Protein 8GAL (pdb70)

Organism: Escherichia coli (strain K12) (NCBI:txid83333)

Foldseek 3Di:
DPCQLVFDKDKDADDKDQDPVRFKIKGAHQIWIGGPQKIKTARMWIWGDPPVDPLQIKIKGAHVKIKIWGADPVGKIKIKIARMWICGSNDDDIDHDHPIDMDTHDDDDDDPDDDDDPDDDDDDDDDD/DDDWDKDADPVPRDIDTD/DPCQLVFDKDKDAPDWDADPVRQKIKGAHFIWIGRPQKIKTARMWIWGDVPVDPLQIKIKGAHVWIKIWGADPVGKIKIKIARMWICGSNDDDIDHDHPIDMDIHDDDDDDPDDDDDPDDDPDDDDDD/DDDWDKDADPVPRDIDTD

InterPro domains:
  IPR005653 Organic solvent tolerance-like, N-terminal [PF03968] (37-149)
  IPR014340 Lipopolysaccharide export system protein LptA [MF_01914] (7-167)
  IPR014340 Lipopolysaccharide export system protein LptA [TIGR03002] (28-166)
  IPR052037 Lipopolysaccharide export system LptA [PTHR36504] (6-182)

Secondary structure (DSSP, 8-state):
-TTGGGS-EEEEESEEEE-TTSSEEEEEEEEEEEETTEEEEEEEEEEE-GGG-TT--EEEEEEEEEEEEEE-TTS-EEEEEEEEEEEETTSSEEEEEEEEEEEEEEEEEEEEEEEEESSPPPP-----/----EEEEETTT--EEE-/-TTGGGSPEEEEESEEEE-SSSSEEEEEEEEEEEETTEEEEEEEEEEE-GGG-TT--EEEEEEEEEEEEEE-TTS-EEEEEEEEEEEETTSSEEEEEEEEEEEEEEEEEEEEEEEEE----S------/-PPPEEEEETTT--EEE-

Sequence (292 aa):
VTGDTDQPIHIESDQQSLDMQGNVVTFTGNVIVTQGTIKINADKVVVTRPGGEQGKEVIDGYGKPATFYQMQDNGKPVEGHASQMHYELAKDFFVVVLTGNNAYLQQVDSNIKGDKITYLVKEQKMQAFSDKPVPIIACNRKTGKCRRIVTGDTDQPIHIESDQQQSLDMQGNVVTFTGNVIVTQGTIKINADKVVVTRPGGEQGKEVIDGYGKPATFYQMQDNGKPVEGHASQMHYELAKKDFVVVLTGNAYLQQVDSNIKGDKITYLVKEQKMQAFSDKPVPIIACNRKTGKCRRI

B-factor: mean 39.18, std 11.81, range [20.35, 98.55]

Structure (mmCIF, N/CA/C/O backbone):
data_8GAL
#
_entry.id   8GAL
#
_cell.length_a   45.600
_cell.length_b   62.470
_cell.length_c   147.120
_cell.angle_alpha   90.000
_cell.angle_beta   90.000
_cell.angle_gamma   90.000
#
_symmetry.space_group_name_H-M   'P 21 21 21'
#
loop_
_entity.id
_entity.type
_entity.pdbx_description
1 polymer 'Lipopolysaccharide export system protein LptA'
2 polymer Thanatin
3 water water
#
loop_
_atom_site.group_PDB
_atom_site.id
_atom_site.type_symbol
_atom_site.label_atom_id
_atom_site.label_alt_id
_atom_site.label_comp_id
_atom_site.label_asym_id
_atom_site.label_entity_id
_atom_site.label_seq_id
_atom_site.pdbx_PDB_ins_code
_atom_site.Cartn_x
_atom_site.Cartn_y
_atom_site.Cartn_z
_atom_site.occupancy
_atom_site.B_iso_or_equiv
_atom_site.auth_seq_id
_atom_site.auth_comp_id
_atom_site.auth_asym_id
_atom_site.auth_atom_id
_atom_site.pdbx_PDB_model_num
ATOM 1 N N . VAL A 1 1 ? 5.71473 6.69601 2.94312 1.000 26.79750 28 VAL A N 1
ATOM 2 C CA . VAL A 1 1 ? 6.18951 7.04900 1.59725 1.000 29.35201 28 VAL A CA 1
ATOM 3 C C . VAL A 1 1 ? 7.13101 5.93140 1.17055 1.000 27.42819 28 VAL A C 1
ATOM 4 O O . VAL A 1 1 ? 7.70836 5.20692 2.02679 1.000 33.00836 28 VAL A O 1
ATOM 8 N N . THR A 1 2 ? 7.31910 5.79353 -0.14366 1.000 29.03456 29 THR A N 1
ATOM 9 C CA . THR A 1 2 ? 8.32182 4.87320 -0.64892 1.000 25.75954 29 THR A CA 1
ATOM 10 C C . THR A 1 2 ? 9.67419 5.10728 0.01803 1.000 30.80333 29 THR A C 1
ATOM 11 O O . THR A 1 2 ? 10.15345 6.24252 0.11805 1.000 29.19217 29 THR A O 1
ATOM 15 N N . GLY A 1 3 ? 10.28277 4.01505 0.48314 1.000 31.17881 30 GLY A N 1
ATOM 16 C CA . GLY A 1 3 ? 11.55120 4.03864 1.15474 1.000 27.51237 30 GLY A CA 1
ATOM 17 C C . GLY A 1 3 ? 11.45293 4.05534 2.67208 1.000 28.67532 30 GLY A C 1
ATOM 18 O O . GLY A 1 3 ? 12.46860 3.84023 3.33562 1.000 30.54108 30 GLY A O 1
ATOM 19 N N . ASP A 1 4 ? 10.25651 4.27227 3.24146 1.000 25.68400 31 ASP A N 1
ATOM 20 C CA . ASP A 1 4 ? 10.18726 4.33073 4.71959 1.000 24.34704 31 ASP A CA 1
ATOM 21 C C . ASP A 1 4 ? 10.73262 3.06124 5.35810 1.000 30.58762 31 ASP A C 1
ATOM 22 O O . ASP A 1 4 ? 11.41579 3.13309 6.39498 1.000 31.80115 31 ASP A O 1
ATOM 27 N N . THR A 1 5 ? 10.44635 1.88051 4.76839 1.000 28.39276 32 THR A N 1
ATOM 28 C CA . THR A 1 5 ? 10.79663 0.63347 5.44536 1.000 29.92230 32 THR A CA 1
ATOM 29 C C . THR A 1 5 ? 12.24290 0.24765 5.19770 1.000 35.05687 32 THR A C 1
ATOM 30 O O . THR A 1 5 ? 12.69047 -0.78911 5.69912 1.000 36.47474 32 THR A O 1
ATOM 34 N N . ASP A 1 6 ? 12.98709 1.08192 4.47456 1.000 31.22401 33 ASP A N 1
ATOM 35 C CA . ASP A 1 6 ? 14.41797 0.93884 4.35834 1.000 31.04961 33 ASP A CA 1
ATOM 36 C C . ASP A 1 6 ? 15.16707 1.78303 5.38978 1.000 30.17472 33 ASP A C 1
ATOM 37 O O . ASP A 1 6 ? 16.39692 1.76450 5.40851 1.000 33.66538 33 ASP A O 1
ATOM 42 N N . GLN A 1 7 ? 14.47021 2.52088 6.24411 1.000 28.78102 34 GLN A N 1
ATOM 43 C CA . GLN A 1 7 ? 15.11890 3.50026 7.11740 1.000 27.69168 34 GLN A CA 1
ATOM 44 C C . GLN A 1 7 ? 15.39353 2.90574 8.50128 1.000 26.27776 34 GLN A C 1
ATOM 45 O O . GLN A 1 7 ? 14.68179 2.02143 8.92530 1.000 29.35781 34 GLN A O 1
ATOM 51 N N . PRO A 1 8 ? 16.39652 3.41410 9.19301 1.000 30.20912 35 PRO A N 1
ATOM 52 C CA . PRO A 1 8 ? 16.60642 3.01297 10.60112 1.000 31.75777 35 PRO A CA 1
ATOM 53 C C . PRO A 1 8 ? 15.37328 3.30498 11.45057 1.000 27.49153 35 PRO A C 1
ATOM 54 O O . PRO A 1 8 ? 14.58947 4.21763 11.17201 1.000 31.62314 35 PRO A O 1
ATOM 58 N N . ILE A 1 9 ? 15.20007 2.52303 12.51721 1.000 31.51331 36 ILE A N 1
ATOM 59 C CA . ILE A 1 9 ? 14.07957 2.67097 13.41989 1.000 27.71166 36 ILE A CA 1
ATOM 60 C C . ILE A 1 9 ? 14.64133 3.25731 14.70003 1.000 30.31621 36 ILE A C 1
ATOM 61 O O . ILE A 1 9 ? 15.61248 2.71524 15.22883 1.000 30.54143 36 ILE A O 1
ATOM 66 N N . HIS A 1 10 ? 14.07776 4.37600 15.14466 1.000 27.77077 37 HIS A N 1
ATOM 67 C CA . HIS A 1 10 ? 14.53539 5.06605 16.36336 1.000 27.74362 37 HIS A CA 1
ATOM 68 C C . HIS A 1 10 ? 13.42385 4.93608 17.39598 1.000 26.04467 37 HIS A C 1
ATOM 69 O O . HIS A 1 10 ? 12.25561 5.16258 17.07217 1.000 25.83982 37 HIS A O 1
ATOM 76 N N . ILE A 1 11 ? 13.75413 4.52944 18.63803 1.000 25.98547 38 ILE A N 1
ATOM 77 C CA . ILE A 1 11 ? 12.74885 4.28139 19.65505 1.000 21.30986 38 ILE A CA 1
ATOM 78 C C . ILE A 1 11 ? 13.23019 5.03940 20.88722 1.000 24.43913 38 ILE A C 1
ATOM 79 O O . ILE A 1 11 ? 14.31500 4.73577 21.39487 1.000 29.00624 38 ILE A O 1
ATOM 84 N N . GLU A 1 12 ? 12.47415 6.05728 21.30471 1.000 25.63476 39 GLU A N 1
ATOM 85 C CA . GLU A 1 12 ? 12.80667 6.87737 22.50271 1.000 25.66562 39 GLU A CA 1
ATOM 86 C C . GLU A 1 12 ? 11.76481 6.66357 23.58835 1.000 26.43897 39 GLU A C 1
ATOM 87 O O . GLU A 1 12 ? 10.56995 6.61899 23.30413 1.000 24.65975 39 GLU A O 1
ATOM 93 N N . SER A 1 13 ? 12.18957 6.62782 24.87285 1.000 25.37602 40 SER A N 1
ATOM 94 C CA . SER A 1 13 ? 11.22451 6.35502 25.93379 1.000 24.98627 40 SER A CA 1
ATOM 95 C C . SER A 1 13 ? 11.82718 6.88116 27.21183 1.000 25.92743 40 SER A C 1
ATOM 96 O O . SER A 1 13 ? 13.00944 7.20604 27.26147 1.000 24.36935 40 SER A O 1
ATOM 99 N N . ASP A 1 14 ? 10.99115 6.93354 28.25043 1.000 26.37679 41 ASP A N 1
ATOM 100 C CA . ASP A 1 14 ? 11.47341 7.36799 29.54969 1.000 26.69978 41 ASP A CA 1
ATOM 101 C C . ASP A 1 14 ? 12.31402 6.29830 30.26512 1.000 27.28787 41 ASP A C 1
ATOM 102 O O . ASP A 1 14 ? 13.24707 6.64368 31.01077 1.000 35.30183 41 ASP A O 1
ATOM 107 N N . GLN A 1 15 ? 11.93048 5.02391 30.15145 1.000 29.98885 42 GLN A N 1
ATOM 108 C CA . GLN A 1 15 ? 12.63347 3.90114 30.77083 1.000 29.75177 42 GLN A CA 1
ATOM 109 C C . GLN A 1 15 ? 12.83910 2.78708 29.75544 1.000 28.66855 42 GLN A C 1
ATOM 110 O O . GLN A 1 15 ? 12.01306 2.58554 28.84746 1.000 26.93890 42 GLN A O 1
ATOM 116 N N . GLN A 1 16 ? 13.94568 2.05661 29.90882 1.000 26.77859 43 GLN A N 1
ATOM 117 C CA . GLN A 1 16 ? 14.26805 0.93151 29.01385 1.000 24.52543 43 GLN A CA 1
ATOM 118 C C . GLN A 1 16 ? 14.75131 -0.23368 29.84851 1.000 29.77560 43 GLN A C 1
ATOM 119 O O . GLN A 1 16 ? 15.46224 -0.03669 30.85096 1.000 29.22167 43 GLN A O 1
ATOM 125 N N . SER A 1 17 ? 14.34841 -1.43054 29.43941 1.000 25.40769 44 SER A N 1
ATOM 126 C CA . SER A 1 17 ? 14.67268 -2.68985 30.11151 1.000 28.72005 44 SER A CA 1
ATOM 127 C C . SER A 1 17 ? 15.19301 -3.68905 29.08083 1.000 33.00642 44 SER A C 1
ATOM 128 O O . SER A 1 17 ? 14.42781 -4.14604 28.21816 1.000 31.10353 44 SER A O 1
ATOM 131 N N . LEU A 1 18 ? 16.48407 -3.99927 29.15019 1.000 25.88330 45 LEU A N 1
ATOM 132 C CA . LEU A 1 18 ? 17.14428 -4.86567 28.15715 1.000 29.86261 45 LEU A CA 1
ATOM 133 C C . LEU A 1 18 ? 17.34431 -6.25588 28.75598 1.000 32.31935 45 LEU A C 1
ATOM 134 O O . LEU A 1 18 ? 18.20678 -6.44353 29.61294 1.000 30.82509 45 LEU A O 1
ATOM 139 N N . ASP A 1 19 ? 16.59601 -7.23946 28.26959 1.000 30.90819 46 ASP A N 1
ATOM 140 C CA . ASP A 1 19 ? 16.71577 -8.57130 28.84975 1.000 34.20136 46 ASP A CA 1
ATOM 141 C C . ASP A 1 19 ? 18.09779 -9.18142 28.63708 1.000 42.35053 46 ASP A C 1
ATOM 142 O O . ASP A 1 19 ? 18.68303 -9.08561 27.56297 1.000 44.74423 46 ASP A O 1
ATOM 147 N N . MET A 1 20 ? 18.60452 -9.84192 29.68097 1.000 38.67919 47 MET A N 1
ATOM 148 C CA . MET A 1 20 ? 19.95662 -10.40103 29.68737 1.000 41.37347 47 MET A CA 1
ATOM 149 C C . MET A 1 20 ? 20.18778 -11.42466 28.57608 1.000 52.33266 47 MET A C 1
ATOM 150 O O . MET A 1 20 ? 21.34392 -11.73503 28.27582 1.000 51.67213 47 MET A O 1
ATOM 152 N N . GLN A 1 21 ? 19.12811 -11.96378 27.96430 1.000 52.40166 48 GLN A N 1
ATOM 153 C CA . GLN A 1 21 ? 19.32853 -12.93205 26.89669 1.000 53.52008 48 GLN A CA 1
ATOM 154 C C . GLN A 1 21 ? 19.51576 -12.24171 25.55371 1.000 56.93233 48 GLN A C 1
ATOM 155 O O . GLN A 1 21 ? 19.88464 -12.89743 24.57305 1.000 59.69981 48 GLN A O 1
ATOM 161 N N . GLY A 1 22 ? 19.30660 -10.93531 25.50498 1.000 54.61236 49 GLY A N 1
ATOM 162 C CA . GLY A 1 22 ? 19.70107 -10.13237 24.37791 1.000 56.92785 49 GLY A CA 1
ATOM 163 C C . GLY A 1 22 ? 18.72012 -10.08408 23.23559 1.000 58.63527 49 GLY A C 1
ATOM 164 O O . GLY A 1 22 ? 19.00529 -9.39542 22.24633 1.000 55.19362 49 GLY A O 1
ATOM 165 N N . ASN A 1 23 ? 17.56145 -10.75067 23.34975 1.000 53.85073 50 ASN A N 1
ATOM 166 C CA . ASN A 1 23 ? 16.56966 -10.76053 22.27788 1.000 47.89013 50 ASN A CA 1
ATOM 167 C C . ASN A 1 23 ? 15.28681 -10.00998 22.57434 1.000 54.37287 50 ASN A C 1
ATOM 168 O O . ASN A 1 23 ? 14.42604 -9.94793 21.69033 1.000 42.76446 50 ASN A O 1
ATOM 173 N N . VAL A 1 24 ? 15.12314 -9.40531 23.75653 1.000 35.05408 51 VAL A N 1
ATOM 174 C CA . VAL A 1 24 ? 13.91714 -8.64109 24.03050 1.000 33.13890 51 VAL A CA 1
ATOM 175 C C . VAL A 1 24 ? 14.29835 -7.33488 24.72020 1.000 35.01014 51 VAL A C 1
ATOM 176 O O . VAL A 1 24 ? 15.09741 -7.33328 25.67440 1.000 32.02100 51 VAL A O 1
ATOM 180 N N . VAL A 1 25 ? 13.75533 -6.22201 24.22352 1.000 32.52946 52 VAL A N 1
ATOM 181 C CA . VAL A 1 25 ? 13.92384 -4.92488 24.88689 1.000 35.36341 52 VAL A CA 1
ATOM 182 C C . VAL A 1 25 ? 12.55495 -4.29957 25.10581 1.000 35.96458 52 VAL A C 1
ATOM 183 O O . VAL A 1 25 ? 11.70628 -4.29756 24.20453 1.000 31.57677 52 VAL A O 1
ATOM 187 N N . THR A 1 26 ? 12.31821 -3.80021 26.32139 1.000 26.04324 53 THR A N 1
ATOM 188 C CA . THR A 1 26 ? 11.04034 -3.20615 26.66151 1.000 29.29357 53 THR A CA 1
ATOM 189 C C . THR A 1 26 ? 11.22197 -1.71883 26.95958 1.000 31.39250 53 THR A C 1
ATOM 190 O O . THR A 1 26 ? 12.03536 -1.33429 27.81066 1.000 32.75404 53 THR A O 1
ATOM 194 N N . PHE A 1 27 ? 10.44434 -0.88401 26.28639 1.000 24.99633 54 PHE A N 1
ATOM 195 C CA . PHE A 1 27 ? 10.46310 0.56782 26.44648 1.000 24.25706 54 PHE A CA 1
ATOM 196 C C . PHE A 1 27 ? 9.20117 0.98893 27.16586 1.000 27.43971 54 PHE A C 1
ATOM 197 O O . PHE A 1 27 ? 8.11446 0.50634 26.82640 1.000 28.82689 54 PHE A O 1
ATOM 205 N N . THR A 1 28 ? 9.31726 1.84624 28.19540 1.000 27.84827 55 THR A N 1
ATOM 206 C CA . THR A 1 28 ? 8.09379 2.35885 28.80432 1.000 24.82893 55 THR A CA 1
ATOM 207 C C . THR A 1 28 ? 8.18564 3.86695 29.01441 1.000 25.40651 55 THR A C 1
ATOM 208 O O . THR A 1 28 ? 9.27281 4.42992 29.17804 1.000 25.82457 55 THR A O 1
ATOM 212 N N . GLY A 1 29 ? 7.02252 4.51553 29.02554 1.000 27.30467 56 GLY A N 1
ATOM 213 C CA . GLY A 1 29 ? 6.94647 5.93587 29.37787 1.000 30.85264 56 GLY A CA 1
ATOM 214 C C . GLY A 1 29 ? 7.08251 6.80100 28.11238 1.000 32.74320 56 GLY A C 1
ATOM 215 O O . GLY A 1 29 ? 8.19630 7.13226 27.68923 1.000 27.11928 56 GLY A O 1
ATOM 216 N N . ASN A 1 30 ? 5.95220 7.20645 27.52985 1.000 29.76870 57 ASN A N 1
ATOM 217 C CA . ASN A 1 30 ? 5.93833 8.12127 26.39596 1.000 27.58449 57 ASN A CA 1
ATOM 218 C C . ASN A 1 30 ? 6.85996 7.59351 25.29882 1.000 25.53170 57 ASN A C 1
ATOM 219 O O . ASN A 1 30 ? 7.79660 8.27965 24.87717 1.000 25.47162 57 ASN A O 1
ATOM 224 N N . VAL A 1 31 ? 6.57606 6.38205 24.81902 1.000 26.43181 58 VAL A N 1
ATOM 225 C CA . VAL A 1 31 ? 7.51855 5.77785 23.86376 1.000 23.28062 58 VAL A CA 1
ATOM 226 C C . VAL A 1 31 ? 7.18167 6.34009 22.48685 1.000 23.48580 58 VAL A C 1
ATOM 227 O O . VAL A 1 31 ? 6.00188 6.4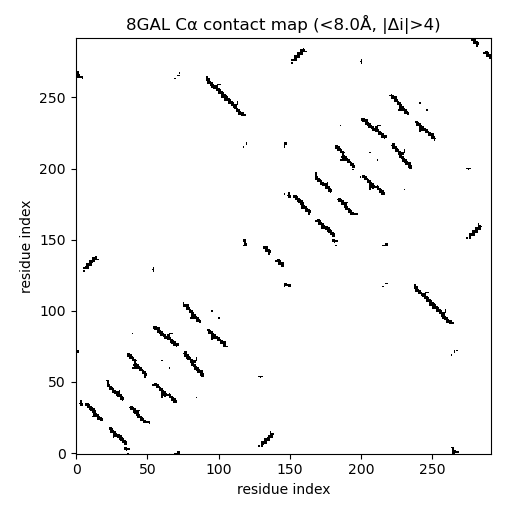4506 22.12642 1.000 26.14314 58 VAL A O 1
ATOM 231 N N . ILE A 1 32 ? 8.19815 6.70690 21.71252 1.000 23.80007 59 ILE A N 1
ATOM 232 C CA . ILE A 1 32 ? 7.96250 7.15150 20.32668 1.000 23.21048 59 ILE A CA 1
ATOM 233 C C . ILE A 1 32 ? 8.87745 6.32043 19.42906 1.000 26.71888 59 ILE A C 1
ATOM 234 O O . ILE A 1 32 ? 10.10298 6.32961 19.60221 1.000 25.30154 59 ILE A O 1
ATOM 239 N N . VAL A 1 33 ? 8.29172 5.64878 18.43652 1.000 26.15194 60 VAL A N 1
ATOM 240 C CA . VAL A 1 33 ? 9.00130 4.81638 17.47512 1.000 25.66796 60 VAL A CA 1
ATOM 241 C C . VAL A 1 33 ? 8.92048 5.54378 16.13418 1.000 24.84224 60 VAL A C 1
ATOM 242 O O . VAL A 1 33 ? 7.81793 5.89838 15.70528 1.000 27.92103 60 VAL A O 1
ATOM 246 N N . THR A 1 34 ? 10.05514 5.83679 15.50434 1.000 22.45837 61 THR A N 1
ATOM 247 C CA . THR A 1 34 ? 9.97304 6.48175 14.19139 1.000 27.17443 61 THR A CA 1
ATOM 248 C C . THR A 1 34 ? 10.77074 5.70316 13.15537 1.000 28.03028 61 THR A C 1
ATOM 249 O O . THR A 1 34 ? 11.82520 5.12129 13.44631 1.000 29.83948 61 THR A O 1
ATOM 253 N N . GLN A 1 35 ? 10.24690 5.67494 11.93312 1.000 25.96302 62 GLN A N 1
ATOM 254 C CA . GLN A 1 35 ? 10.98209 5.03334 10.86667 1.000 24.49101 62 GLN A CA 1
ATOM 255 C C . GLN A 1 35 ? 10.64030 5.79415 9.58627 1.000 27.67020 62 GLN A C 1
ATOM 256 O O . GLN A 1 35 ? 9.52986 5.64483 9.09834 1.000 30.27583 62 GLN A O 1
ATOM 262 N N . GLY A 1 36 ? 11.54973 6.63338 9.10182 1.000 25.70249 63 GLY A N 1
ATOM 263 C CA . GLY A 1 36 ? 11.12326 7.55360 8.03934 1.000 30.80226 63 GLY A CA 1
ATOM 264 C C . GLY A 1 36 ? 9.93773 8.37834 8.53643 1.000 29.54347 63 GLY A C 1
ATOM 265 O O . GLY A 1 36 ? 9.99250 8.98152 9.63075 1.000 31.06384 63 GLY A O 1
ATOM 266 N N . THR A 1 37 ? 8.82319 8.37084 7.77980 1.000 28.10156 64 THR A N 1
ATOM 267 C CA . THR A 1 37 ? 7.65080 9.14302 8.19874 1.000 27.51699 64 THR A CA 1
ATOM 268 C C . THR A 1 37 ? 6.70826 8.35748 9.09993 1.000 29.44698 64 THR A C 1
ATOM 269 O O . THR A 1 37 ? 5.75452 8.95186 9.60356 1.000 29.71645 64 THR A O 1
ATOM 273 N N . ILE A 1 38 ? 6.95666 7.06354 9.30610 1.000 25.76466 65 ILE A N 1
ATOM 274 C CA . ILE A 1 38 ? 6.16814 6.25946 10.23479 1.000 24.21013 65 ILE A CA 1
ATOM 275 C C . ILE A 1 38 ? 6.44928 6.76393 11.63015 1.000 21.59694 65 ILE A C 1
ATOM 276 O O . ILE A 1 38 ? 7.61520 6.92390 12.01487 1.000 26.88175 65 ILE A O 1
ATOM 281 N N . LYS A 1 39 ? 5.38300 7.00416 12.39356 1.000 27.79167 66 LYS A N 1
ATOM 282 C CA . LYS A 1 39 ? 5.47286 7.36702 13.81840 1.000 29.19929 66 LYS A CA 1
ATOM 283 C C . LYS A 1 39 ? 4.43178 6.60195 14.62221 1.000 26.84754 66 LYS A C 1
ATOM 284 O O . LYS A 1 39 ? 3.23073 6.73793 14.38552 1.000 26.24478 66 LYS A O 1
ATOM 290 N N . ILE A 1 40 ? 4.89310 5.83755 15.61344 1.000 25.93979 67 ILE A N 1
ATOM 291 C CA . ILE A 1 40 ? 4.02421 5.12429 16.53770 1.000 24.03369 67 ILE A CA 1
ATOM 292 C C . ILE A 1 40 ? 4.27388 5.69316 17.93226 1.000 26.07255 67 ILE A C 1
ATOM 293 O O . ILE A 1 40 ? 5.43117 5.83850 18.33504 1.000 28.24957 67 ILE A O 1
ATOM 298 N N . ASN A 1 41 ? 3.20184 6.03351 18.63906 1.000 25.48120 68 ASN A N 1
ATOM 299 C CA . ASN A 1 41 ? 3.26579 6.51121 20.03603 1.000 24.88908 68 ASN A CA 1
ATOM 300 C C . ASN A 1 41 ? 2.59859 5.48771 20.93534 1.000 28.11434 68 ASN A C 1
ATOM 301 O O . ASN A 1 41 ? 1.53762 4.98386 20.60332 1.000 29.98609 68 ASN A O 1
ATOM 306 N N . ALA A 1 42 ? 3.18682 5.19196 22.11668 1.000 27.86881 69 ALA A N 1
ATOM 307 C CA . ALA A 1 42 ? 2.61865 4.11628 22.90622 1.000 24.35194 69 ALA A CA 1
ATOM 308 C C . ALA A 1 42 ? 3.10440 4.32884 24.33116 1.000 27.97815 69 ALA A C 1
ATOM 309 O O . ALA A 1 42 ? 4.09019 5.02441 24.53684 1.000 26.76351 69 ALA A O 1
ATOM 311 N N . ASP A 1 43 ? 2.40116 3.72231 25.28857 1.000 27.48913 70 ASP A N 1
ATOM 312 C CA . ASP A 1 43 ? 2.91562 3.71717 26.66798 1.000 29.14435 70 ASP A CA 1
ATOM 313 C C . ASP A 1 43 ? 4.01896 2.66859 26.84634 1.000 33.14594 70 ASP A C 1
ATOM 314 O O . ASP A 1 43 ? 4.88510 2.78940 27.73596 1.000 32.33831 70 ASP A O 1
ATOM 319 N N . LYS A 1 44 ? 3.97845 1.60195 26.05451 1.000 27.08284 71 LYS A N 1
ATOM 320 C CA . LYS A 1 44 ? 4.90995 0.48942 26.23232 1.000 27.47141 71 LYS A CA 1
ATOM 321 C C . LYS A 1 44 ? 5.19551 -0.09985 24.86514 1.000 34.44076 71 LYS A C 1
ATOM 322 O O . LYS A 1 44 ? 4.25668 -0.32567 24.09060 1.000 30.99748 71 LYS A O 1
ATOM 328 N N . VAL A 1 45 ? 6.47345 -0.30925 24.55400 1.000 27.21329 72 VAL A N 1
ATOM 329 C CA . VAL A 1 45 ? 6.84530 -0.99776 23.32012 1.000 23.88116 72 VAL A CA 1
ATOM 330 C C . VAL A 1 45 ? 7.81414 -2.13848 23.63856 1.000 29.27380 72 VAL A C 1
ATOM 331 O O . VAL A 1 45 ? 8.82606 -1.94973 24.32397 1.000 30.95289 72 VAL A O 1
ATOM 335 N N . VAL A 1 46 ? 7.49322 -3.32119 23.15827 1.000 28.55886 73 VAL A N 1
ATOM 336 C CA . VAL A 1 46 ? 8.33344 -4.50281 23.28767 1.000 27.41060 73 VAL A CA 1
ATOM 337 C C . VAL A 1 46 ? 8.89277 -4.79491 21.90976 1.000 31.29796 73 VAL A C 1
ATOM 338 O O . VAL A 1 46 ? 8.11390 -4.99540 20.97995 1.000 31.87966 73 VAL A O 1
ATOM 342 N N . VAL A 1 47 ? 10.21860 -4.83217 21.80113 1.000 30.69612 74 VAL A N 1
ATOM 343 C CA . VAL A 1 47 ? 10.92324 -5.24595 20.58103 1.000 30.49724 74 VAL A CA 1
ATOM 344 C C . VAL A 1 47 ? 11.49571 -6.62497 20.81336 1.000 33.56359 74 VAL A C 1
ATOM 345 O O . VAL A 1 47 ? 12.21753 -6.85405 21.80283 1.000 34.76489 74 VAL A O 1
ATOM 349 N N . THR A 1 48 ? 11.12245 -7.57892 19.96433 1.000 29.91016 75 THR A N 1
ATOM 350 C CA . THR A 1 48 ? 11.68193 -8.91619 20.00734 1.000 33.60881 75 THR A CA 1
ATOM 351 C C . THR A 1 48 ? 12.40538 -9.20915 18.71499 1.000 47.45815 75 THR A C 1
ATOM 352 O O . THR A 1 48 ? 11.92096 -8.83853 17.64374 1.000 37.63413 75 THR A O 1
ATOM 356 N N . ARG A 1 49 ? 13.58085 -9.83167 18.82738 1.000 37.03279 76 ARG A N 1
ATOM 357 C CA . ARG A 1 49 ? 14.27605 -10.39928 17.66586 1.000 36.60936 76 ARG A CA 1
ATOM 358 C C . ARG A 1 49 ? 14.41078 -11.89746 17.90140 1.000 47.96462 76 ARG A C 1
ATOM 359 O O . ARG A 1 49 ? 15.40217 -12.35791 18.48891 1.000 47.39376 76 ARG A O 1
ATOM 367 N N . PRO A 1 50 ? 13.45343 -12.70033 17.44830 1.000 49.18148 77 PRO A N 1
ATOM 368 C CA . PRO A 1 50 ? 13.45219 -14.12071 17.81948 1.000 57.19179 77 PRO A CA 1
ATOM 369 C C . PRO A 1 50 ? 14.73373 -14.81967 17.38917 1.000 64.00344 77 PRO A C 1
ATOM 370 O O . PRO A 1 50 ? 15.19884 -14.66556 16.25760 1.000 51.30705 77 PRO A O 1
ATOM 374 N N . GLY A 1 51 ? 15.33828 -15.54359 18.33439 1.000 53.38616 78 GLY A N 1
ATOM 375 C CA . GLY A 1 51 ? 16.56362 -16.26478 18.04957 1.000 62.82534 78 GLY A CA 1
ATOM 376 C C . GLY A 1 51 ? 17.72535 -15.40448 17.60620 1.000 59.02227 78 GLY A C 1
ATOM 377 O O . GLY A 1 51 ? 18.67166 -15.92141 17.00267 1.000 58.61354 78 GLY A O 1
ATOM 378 N N . GLY A 1 52 ? 17.68891 -14.10807 17.90573 1.000 57.70544 79 GLY A N 1
ATOM 379 C CA . GLY A 1 52 ? 18.72505 -13.17854 17.49050 1.000 65.96676 79 GLY A CA 1
ATOM 380 C C . GLY A 1 52 ? 18.85618 -12.99517 15.99301 1.000 60.09502 79 GLY A C 1
ATOM 381 O O . GLY A 1 52 ? 19.87167 -12.47556 15.52834 1.000 54.89882 79 GLY A O 1
ATOM 382 N N . GLU A 1 53 ? 17.83631 -13.36079 15.22347 1.000 56.43197 80 GLU A N 1
ATOM 383 C CA . GLU A 1 53 ? 17.93076 -13.35626 13.76464 1.000 54.67342 80 GLU A CA 1
ATOM 384 C C . GLU A 1 53 ? 17.60435 -11.96821 13.20938 1.000 55.95981 80 GLU A C 1
ATOM 385 O O . GLU A 1 53 ? 16.44367 -11.53259 13.24255 1.000 47.75627 80 GLU A O 1
ATOM 391 N N . GLN A 1 54 ? 18.62737 -11.28618 12.67882 1.000 53.60158 81 GLN A N 1
ATOM 392 C CA . GLN A 1 54 ? 18.45429 -9.92427 12.17721 1.000 48.72723 81 GLN A CA 1
ATOM 393 C C . GLN A 1 54 ? 17.43347 -9.89139 11.04765 1.000 47.36512 81 GLN A C 1
ATOM 394 O O . GLN A 1 54 ? 17.40483 -10.78379 10.20331 1.000 49.36900 81 GLN A O 1
ATOM 400 N N . GLY A 1 55 ? 16.61418 -8.84180 11.02043 1.000 44.58402 82 GLY A N 1
ATOM 401 C CA . GLY A 1 55 ? 15.56162 -8.71877 10.04003 1.000 55.81194 82 GLY A CA 1
ATOM 402 C C . GLY A 1 55 ? 14.23048 -9.32800 10.43683 1.000 51.24664 82 GLY A C 1
ATOM 403 O O . GLY A 1 55 ? 13.21939 -8.99394 9.82657 1.000 47.81755 82 GLY A O 1
ATOM 404 N N . LYS A 1 56 ? 14.18681 -10.21328 11.43857 1.000 52.24147 83 LYS A N 1
ATOM 405 C CA . LYS A 1 56 ? 12.91899 -10.75780 11.91555 1.000 43.58671 83 LYS A CA 1
ATOM 406 C C . LYS A 1 56 ? 12.41570 -10.07973 13.18187 1.000 44.14340 83 LYS A C 1
ATOM 407 O O . LYS A 1 56 ? 11.64117 -10.67319 13.93670 1.000 41.73834 83 LYS A O 1
ATOM 413 N N . GLU A 1 57 ? 12.78948 -8.83164 13.39773 1.000 41.90858 84 GLU A N 1
ATOM 414 C CA . GLU A 1 57 ? 12.39047 -8.16774 14.63520 1.000 36.59598 84 GLU A CA 1
ATOM 415 C C . GLU A 1 57 ? 10.88116 -7.92065 14.59297 1.000 37.39413 84 GLU A C 1
ATOM 416 O O . GLU A 1 57 ? 10.26012 -7.80021 13.51337 1.000 37.67465 84 GLU A O 1
ATOM 422 N N . VAL A 1 58 ? 10.27116 -7.89250 15.76424 1.000 34.63983 85 VAL A N 1
ATOM 423 C CA . VAL A 1 58 ? 8.84757 -7.60349 15.88918 1.000 34.00596 85 VAL A CA 1
ATOM 424 C C . VAL A 1 58 ? 8.71067 -6.47947 16.91483 1.000 32.78401 85 VAL A C 1
ATOM 425 O O . VAL A 1 58 ? 9.31152 -6.55113 18.00285 1.000 33.57698 85 VAL A O 1
ATOM 429 N N . ILE A 1 59 ? 7.90501 -5.47134 16.57651 1.000 36.30898 86 ILE A N 1
ATOM 430 C CA . ILE A 1 59 ? 7.65579 -4.30795 17.42592 1.000 34.12154 86 ILE A CA 1
ATOM 431 C C . ILE A 1 59 ? 6.18490 -4.30221 17.84097 1.000 29.67742 86 ILE A C 1
ATOM 432 O O . ILE A 1 59 ? 5.29974 -4.27054 16.98918 1.000 35.56759 86 ILE A O 1
ATOM 437 N N . ASP A 1 60 ? 5.91139 -4.36737 19.15852 1.000 27.82623 87 ASP A N 1
ATOM 438 C CA . ASP A 1 60 ? 4.53291 -4.28071 19.63495 1.000 33.34236 87 ASP A CA 1
ATOM 439 C C . ASP A 1 60 ? 4.40884 -3.05750 20.52353 1.000 32.12630 87 ASP A C 1
ATOM 440 O O . ASP A 1 60 ? 5.17806 -2.93391 21.48094 1.000 32.78021 87 ASP A O 1
ATOM 445 N N . GLY A 1 61 ? 3.41510 -2.21359 20.24967 1.000 29.72569 88 GLY A N 1
ATOM 446 C CA . GLY A 1 61 ? 3.19230 -0.98596 21.02574 1.000 33.50585 88 GLY A CA 1
ATOM 447 C C . GLY A 1 61 ? 1.82259 -1.03218 21.67166 1.000 30.08733 88 GLY A C 1
ATOM 448 O O . GLY A 1 61 ? 0.88557 -1.50873 21.06706 1.000 31.39193 88 GLY A O 1
ATOM 449 N N . TYR A 1 62 ? 1.73093 -0.59747 22.95448 1.000 29.24033 89 TYR A N 1
ATOM 450 C CA . TYR A 1 62 ? 0.49631 -0.69961 23.71784 1.000 30.31431 89 TYR A CA 1
ATOM 451 C C . TYR A 1 62 ? 0.16913 0.66496 24.30206 1.000 41.43958 89 TYR A C 1
ATOM 452 O O . TYR A 1 62 ? 1.05833 1.32537 24.84074 1.000 34.44713 89 TYR A O 1
ATOM 461 N N . GLY A 1 63 ? -1.09436 1.08340 24.19345 1.000 28.64411 90 GLY A N 1
ATOM 462 C CA . GLY A 1 63 ? -1.47564 2.38604 24.71139 1.000 34.27197 90 GLY A CA 1
ATOM 463 C C . GLY A 1 63 ? -2.97391 2.47636 24.88965 1.000 28.75271 90 GLY A C 1
ATOM 464 O O . GLY A 1 63 ? -3.72629 1.55816 24.54688 1.000 33.18992 90 GLY A O 1
ATOM 465 N N . LYS A 1 64 ? -3.40993 3.65673 25.33684 1.000 29.37135 91 LYS A N 1
ATOM 466 C CA . LYS A 1 64 ? -4.80932 3.90079 25.69264 1.000 34.25262 91 LYS A CA 1
ATOM 467 C C . LYS A 1 64 ? -5.27910 5.22576 25.09407 1.000 36.54454 91 LYS A C 1
ATOM 468 O O . LYS A 1 64 ? -5.68889 6.14648 25.80468 1.000 34.02465 91 LYS A O 1
ATOM 471 N N . PRO A 1 65 ? -5.25332 5.35449 23.76037 1.000 35.21022 92 PRO A N 1
ATOM 472 C CA . PRO A 1 65 ? -4.77125 4.36266 22.80587 1.000 32.89405 92 PRO A CA 1
ATOM 473 C C . PRO A 1 65 ? -3.29535 4.55656 22.40409 1.000 29.15165 92 PRO A C 1
ATOM 474 O O . PRO A 1 65 ? -2.68852 5.64193 22.60638 1.000 30.09671 92 PRO A O 1
ATOM 478 N N . ALA A 1 66 ? -2.74313 3.52298 21.76947 1.000 31.57453 93 ALA A N 1
ATOM 479 C CA . ALA A 1 66 ? -1.52463 3.73148 20.99081 1.000 31.18432 93 ALA A CA 1
ATOM 480 C C . ALA A 1 66 ? -1.91033 4.41942 19.68574 1.000 26.86020 93 ALA A C 1
ATOM 481 O O . ALA A 1 66 ? -3.04176 4.27648 19.21139 1.000 32.20100 93 ALA A O 1
ATOM 483 N N . THR A 1 67 ? -0.97086 5.19243 19.10748 1.000 24.87338 94 THR A N 1
ATOM 484 C CA . THR A 1 67 ? -1.31151 5.89058 17.84710 1.000 24.20220 94 THR A CA 1
ATOM 485 C C . THR A 1 67 ? -0.31621 5.57167 16.74132 1.000 26.57241 94 THR A C 1
ATOM 486 O O . THR A 1 67 ? 0.80366 5.12865 16.97547 1.000 26.73077 94 THR A O 1
ATOM 490 N N . PHE A 1 68 ? -0.75335 5.83473 15.51543 1.000 27.34224 95 PHE A N 1
ATOM 491 C CA . PHE A 1 68 ? 0.02642 5.53176 14.31254 1.000 27.58691 95 PHE A CA 1
ATOM 492 C C . PHE A 1 68 ? -0.07850 6.70407 13.34920 1.000 27.16728 95 PHE A C 1
ATOM 493 O O . PHE A 1 68 ? -1.13789 7.32423 13.22154 1.000 26.88621 95 PHE A O 1
ATOM 501 N N . TYR A 1 69 ? 1.03169 7.02556 12.68477 1.000 28.30824 96 TYR A N 1
ATOM 502 C CA . TYR A 1 69 ? 1.00734 8.05888 11.65635 1.000 25.78288 96 TYR A CA 1
ATOM 503 C C . TYR A 1 69 ? 1.93538 7.63504 10.52290 1.000 24.76487 96 TYR A C 1
ATOM 504 O O . TYR A 1 69 ? 2.95121 7.00570 10.76077 1.000 26.00398 96 TYR A O 1
ATOM 513 N N . GLN A 1 70 ? 1.55833 7.96499 9.28014 1.000 24.43909 97 GLN A N 1
ATOM 514 C CA . GLN A 1 70 ? 2.53133 7.80719 8.20222 1.000 23.73487 97 GLN A CA 1
ATOM 515 C C . GLN A 1 70 ? 2.10088 8.72564 7.06632 1.000 26.32536 97 GLN A C 1
ATOM 516 O O . GLN A 1 70 ? 0.91047 8.92119 6.86669 1.000 27.50630 97 GLN A O 1
ATOM 522 N N . MET A 1 71 ? 3.07097 9.31084 6.35561 1.000 25.96585 98 MET A N 1
ATOM 523 C CA . MET A 1 71 ? 2.74758 10.03557 5.13918 1.000 25.55999 98 MET A CA 1
ATOM 524 C C . MET A 1 71 ? 2.70993 9.05742 3.97587 1.000 27.41190 98 MET A C 1
ATOM 525 O O . MET A 1 71 ? 3.58172 8.19581 3.85266 1.000 29.25339 98 MET A O 1
ATOM 530 N N . GLN A 1 72 ? 1.70115 9.20495 3.08935 1.000 24.90604 99 GLN A N 1
ATOM 531 C CA . GLN A 1 72 ? 1.64560 8.39216 1.87070 1.000 26.17869 99 GLN A CA 1
ATOM 532 C C . GLN A 1 72 ? 2.30397 9.10889 0.69926 1.000 31.14356 99 GLN A C 1
ATOM 533 O O . GLN A 1 72 ? 2.44327 10.32584 0.69750 1.000 27.72289 99 GLN A O 1
ATOM 539 N N . ASP A 1 73 ? 2.65010 8.32555 -0.32589 1.000 29.32406 100 ASP A N 1
ATOM 540 C CA . ASP A 1 73 ? 3.20029 8.92144 -1.53675 1.000 28.31220 100 ASP A CA 1
ATOM 541 C C . ASP A 1 73 ? 2.21711 9.90225 -2.17224 1.000 31.51618 100 ASP A C 1
ATOM 542 O O . ASP A 1 73 ? 2.63283 10.82953 -2.89217 1.000 31.03743 100 ASP A O 1
ATOM 547 N N . ASN A 1 74 ? 0.91529 9.66459 -2.02011 1.000 30.13393 101 ASN A N 1
ATOM 548 C CA . ASN A 1 74 ? -0.04731 10.57834 -2.64312 1.000 40.29798 101 ASN A CA 1
ATOM 549 C C . ASN A 1 74 ? -0.18007 11.90586 -1.88433 1.000 33.34381 101 ASN A C 1
ATOM 550 O O . ASN A 1 74 ? -0.98095 12.75697 -2.29510 1.000 38.37377 101 ASN A O 1
ATOM 555 N N . GLY A 1 75 ? 0.63345 12.11516 -0.82058 1.000 30.71486 102 GLY A N 1
ATOM 556 C CA . GLY A 1 75 ? 0.63629 13.38285 -0.12023 1.000 29.59624 102 GLY A CA 1
ATOM 557 C C . GLY A 1 75 ? -0.34433 13.47902 1.02979 1.000 39.79648 102 GLY A C 1
ATOM 558 O O . GLY A 1 75 ? -0.36473 14.51382 1.71409 1.000 32.65307 102 GLY A O 1
ATOM 559 N N . LYS A 1 76 ? -1.16178 12.45070 1.25384 1.000 34.89581 103 LYS A N 1
ATOM 560 C CA . LYS A 1 76 ? -2.13934 12.51067 2.35855 1.000 29.72916 103 LYS A CA 1
ATOM 561 C C . LYS A 1 76 ? -1.65340 11.64631 3.48888 1.000 30.75185 103 LYS A C 1
ATOM 562 O O . LYS A 1 76 ? -1.26773 10.49405 3.26697 1.000 31.62890 103 LYS A O 1
ATOM 568 N N . PRO A 1 77 ? -1.61309 12.13263 4.71055 1.000 33.28278 104 PRO A N 1
ATOM 569 C CA . PRO A 1 77 ? -1.16420 11.25386 5.78910 1.000 28.14682 104 PRO A CA 1
ATOM 570 C C . PRO A 1 77 ? -2.25714 10.26027 6.13605 1.000 32.93825 104 PRO A C 1
ATOM 571 O O . PRO A 1 77 ? -3.42968 10.48672 5.87530 1.000 29.23420 104 PRO A O 1
ATOM 575 N N . VAL A 1 78 ? -1.83467 9.11743 6.67952 1.000 31.34766 105 VAL A N 1
ATOM 576 C CA . VAL A 1 78 ? -2.69357 8.14946 7.34985 1.000 28.17592 105 VAL A CA 1
ATOM 577 C C . VAL A 1 78 ? -2.50344 8.28577 8.86056 1.000 28.53031 105 VAL A C 1
ATOM 578 O O . VAL A 1 78 ? -1.37101 8.36705 9.33461 1.000 29.83954 105 VAL A O 1
ATOM 582 N N . GLU A 1 79 ? -3.61002 8.30458 9.61783 1.000 29.14490 106 GLU A N 1
ATOM 583 C CA . GLU A 1 79 ? -3.54401 8.31894 11.08803 1.000 31.78359 106 GLU A CA 1
ATOM 584 C C . GLU A 1 79 ? -4.41779 7.21048 11.65934 1.000 28.54186 106 GLU A C 1
ATOM 585 O O . GLU A 1 79 ? -5.48339 6.92567 11.12003 1.000 32.62727 106 GLU A O 1
ATOM 591 N N . GLY A 1 80 ? -3.98424 6.60679 12.77382 1.000 28.34361 107 GLY A N 1
ATOM 592 C CA . GLY A 1 80 ? -4.91430 5.67879 13.40407 1.000 30.81440 107 GLY A CA 1
ATOM 593 C C . GLY A 1 80 ? -4.60797 5.48323 14.86616 1.000 31.15981 107 GLY A C 1
ATOM 594 O O . GLY A 1 80 ? -3.62138 6.00161 15.37594 1.000 27.62907 107 GLY A O 1
ATOM 595 N N . HIS A 1 81 ? -5.47179 4.71232 15.53514 1.000 28.84803 108 HIS A N 1
ATOM 596 C CA . HIS A 1 81 ? -5.21365 4.40427 16.94391 1.000 30.61127 108 HIS A CA 1
ATOM 597 C C . HIS A 1 81 ? -5.86973 3.08173 17.29988 1.000 30.07953 108 HIS A C 1
ATOM 598 O O . HIS A 1 81 ? -6.78145 2.61535 16.61169 1.000 34.88980 108 HIS A O 1
ATOM 605 N N . ALA A 1 82 ? -5.38303 2.46789 18.38564 1.000 28.42285 109 ALA A N 1
ATOM 606 C CA . ALA A 1 82 ? -5.83098 1.15599 18.82116 1.000 28.78515 109 ALA A CA 1
ATOM 607 C C . ALA A 1 82 ? -5.15248 0.85592 20.15440 1.000 26.16208 109 ALA A C 1
ATOM 608 O O . ALA A 1 82 ? -4.15780 1.49358 20.50937 1.000 28.11487 109 ALA A O 1
ATOM 610 N N . SER A 1 83 ? -5.63216 -0.19342 20.82204 1.000 34.78352 110 SER A N 1
ATOM 611 C CA . SER A 1 83 ? -4.97542 -0.61382 22.06453 1.000 32.84264 110 SER A CA 1
ATOM 612 C C . SER A 1 83 ? -3.58095 -1.15515 21.79583 1.000 35.44278 110 SER A C 1
ATOM 613 O O . SER A 1 83 ? -2.67458 -1.00611 22.62620 1.000 35.66264 110 SER A O 1
ATOM 616 N N . GLN A 1 84 ? -3.36716 -1.73164 20.60918 1.000 35.31616 111 GLN A N 1
ATOM 617 C CA . GLN A 1 84 ? -2.10995 -2.36812 20.26845 1.000 28.86425 111 GLN A CA 1
ATOM 618 C C . GLN A 1 84 ? -1.76734 -2.07630 18.81913 1.000 30.31663 111 GLN A C 1
ATOM 619 O O . GLN A 1 84 ? -2.64928 -2.12070 17.95772 1.000 32.18694 111 GLN A O 1
ATOM 625 N N . MET A 1 85 ? -0.48580 -1.81645 18.57726 1.000 30.09166 112 MET A N 1
ATOM 626 C CA . MET A 1 85 ? 0.09703 -1.78650 17.23300 1.000 30.61808 112 MET A CA 1
ATOM 627 C C . MET A 1 85 ? 1.09050 -2.94216 17.13138 1.000 34.36344 112 MET A C 1
ATOM 628 O O . MET A 1 85 ? 1.92331 -3.12743 18.02591 1.000 31.25495 112 MET A O 1
ATOM 633 N N . HIS A 1 86 ? 1.02770 -3.71212 16.04855 1.000 28.17236 113 HIS A N 1
ATOM 634 C CA . HIS A 1 86 ? 1.89153 -4.86300 15.85532 1.000 25.69846 113 HIS A CA 1
ATOM 635 C C . HIS A 1 86 ? 2.60228 -4.69928 14.52074 1.000 36.97744 113 HIS A C 1
ATOM 636 O O . HIS A 1 86 ? 1.94768 -4.68849 13.47428 1.000 33.94938 113 HIS A O 1
ATOM 643 N N . TYR A 1 87 ? 3.92846 -4.60376 14.54896 1.000 29.96772 114 TYR A N 1
ATOM 644 C CA . TYR A 1 87 ? 4.70249 -4.32631 13.32884 1.000 31.44786 114 TYR A CA 1
ATOM 645 C C . TYR A 1 87 ? 5.82190 -5.35679 13.22166 1.000 33.03024 114 TYR A C 1
ATOM 646 O O . TYR A 1 87 ? 6.86647 -5.22073 13.87060 1.000 33.65650 114 TYR A O 1
ATOM 655 N N . GLU A 1 88 ? 5.62953 -6.39521 12.40038 1.000 32.53657 115 GLU A N 1
ATOM 656 C CA . GLU A 1 88 ? 6.73512 -7.30818 12.10970 1.000 34.24749 115 GLU A CA 1
ATOM 657 C C . GLU A 1 88 ? 7.50608 -6.72030 10.94747 1.000 39.98735 115 GLU A C 1
ATOM 658 O O . GLU A 1 88 ? 6.92522 -6.46202 9.88521 1.000 38.02446 115 GLU A O 1
ATOM 664 N N . LEU A 1 89 ? 8.80961 -6.52173 11.14046 1.000 31.37287 116 LEU A N 1
ATOM 665 C CA . LEU A 1 89 ? 9.57291 -5.76479 10.14254 1.000 31.36868 116 LEU A CA 1
ATOM 666 C C . LEU A 1 89 ? 9.65994 -6.52628 8.82564 1.000 36.74766 116 LEU A C 1
ATOM 667 O O . LEU A 1 89 ? 9.79709 -5.90369 7.75711 1.000 41.28642 116 LEU A O 1
ATOM 672 N N . ALA A 1 90 ? 9.60230 -7.85488 8.88185 1.000 36.38901 117 ALA A N 1
ATOM 673 C CA . ALA A 1 90 ? 9.75709 -8.64639 7.65667 1.000 36.70121 117 ALA A CA 1
ATOM 674 C C . ALA A 1 90 ? 8.50570 -8.61313 6.79610 1.000 40.58076 117 ALA A C 1
ATOM 675 O O . ALA A 1 90 ? 8.55876 -9.02517 5.62913 1.000 41.07135 117 ALA A O 1
ATOM 677 N N . LYS A 1 91 ? 7.38339 -8.15343 7.34037 1.000 40.68793 118 LYS A N 1
ATOM 678 C CA . LYS A 1 91 ? 6.15966 -8.00043 6.57409 1.000 47.56232 118 LYS A CA 1
ATOM 679 C C . LYS A 1 91 ? 5.94617 -6.55651 6.14190 1.000 36.32831 118 LYS A C 1
ATOM 680 O O . LYS A 1 91 ? 6.64812 -5.63303 6.54775 1.000 37.61467 118 LYS A O 1
ATOM 686 N N . ASP A 1 92 ? 4.97188 -6.37570 5.25592 1.000 41.27678 119 ASP A N 1
ATOM 687 C CA . ASP A 1 92 ? 4.75363 -5.05112 4.69792 1.000 38.21733 119 ASP A CA 1
ATOM 688 C C . ASP A 1 92 ? 3.65401 -4.27982 5.42478 1.000 43.14719 119 ASP A C 1
ATOM 689 O O . ASP A 1 92 ? 3.16909 -3.28031 4.89751 1.000 37.69410 119 ASP A O 1
ATOM 694 N N A PHE A 1 93 ? 3.27286 -4.69087 6.63615 0.486 37.99497 120 PHE A N 1
ATOM 695 N N B PHE A 1 93 ? 3.26341 -4.69770 6.63195 0.514 38.03061 120 PHE A N 1
ATOM 696 C CA A PHE A 1 93 ? 2.04727 -4.11224 7.16610 0.486 38.22368 120 PHE A CA 1
ATOM 697 C CA B PHE A 1 93 ? 2.03164 -4.16422 7.20429 0.514 38.24715 120 PHE A CA 1
ATOM 698 C C A PHE A 1 93 ? 2.11240 -3.98475 8.67459 0.486 34.66073 120 PHE A C 1
ATOM 699 C C B PHE A 1 93 ? 2.19900 -3.86062 8.68355 0.514 34.99370 120 PHE A C 1
ATOM 700 O O A PHE A 1 93 ? 2.84164 -4.71858 9.34170 0.486 37.50426 120 PHE A O 1
ATOM 701 O O B PHE A 1 93 ? 3.11025 -4.35823 9.34598 0.514 36.18243 120 PHE A O 1
ATOM 716 N N A VAL A 1 94 ? 1.35153 -3.01951 9.19281 0.486 32.78541 121 VAL A N 1
ATOM 717 N N B VAL A 1 94 ? 1.31718 -2.99500 9.18083 0.514 32.70484 121 VAL A N 1
ATOM 718 C CA A VAL A 1 94 ? 1.10411 -2.87851 10.62933 0.486 30.26571 121 VAL A CA 1
ATOM 719 C CA B VAL A 1 94 ? 1.08000 -2.84782 10.61860 0.514 30.27936 121 VAL A CA 1
ATOM 720 C C A VAL A 1 94 ? -0.32331 -3.32689 10.91416 0.486 32.99254 121 VAL A C 1
ATOM 721 C C B VAL A 1 94 ? -0.33783 -3.32140 10.91300 0.514 32.99973 121 VAL A C 1
ATOM 722 O O A VAL A 1 94 ? -1.22919 -3.12029 10.09352 0.486 35.66204 121 VAL A O 1
ATOM 723 O O B VAL A 1 94 ? -1.24819 -3.14536 10.08945 0.514 35.66264 121 VAL A O 1
ATOM 730 N N . VAL A 1 95 ? -0.52173 -3.94483 12.07794 1.000 34.77106 122 VAL A N 1
ATOM 731 C CA . VAL A 1 95 ? -1.80446 -4.49734 12.48564 1.000 31.83346 122 VAL A CA 1
ATOM 732 C C . VAL A 1 95 ? -2.25936 -3.75861 13.73050 1.000 43.68961 122 VAL A C 1
ATOM 733 O O . VAL A 1 95 ? -1.57240 -3.80621 14.75875 1.000 37.13460 122 VAL A O 1
ATOM 737 N N . LEU A 1 96 ? -3.42602 -3.11812 13.65867 1.000 33.01535 123 LEU A N 1
ATOM 738 C CA . LEU A 1 96 ? -3.99717 -2.42811 14.81224 1.000 38.96722 123 LEU A CA 1
ATOM 739 C C . LEU A 1 96 ? -5.05397 -3.32769 15.40559 1.000 36.05176 123 LEU A C 1
ATOM 740 O O . LEU A 1 96 ? -5.90531 -3.82357 14.66751 1.000 36.15930 123 LEU A O 1
ATOM 745 N N . THR A 1 97 ? -5.03421 -3.53895 16.73596 1.000 37.79178 124 THR A N 1
ATOM 746 C CA . THR A 1 97 ? -6.07527 -4.34450 17.36035 1.000 41.07258 124 THR A CA 1
ATOM 747 C C . THR A 1 97 ? -6.58409 -3.68125 18.64034 1.000 36.60208 124 THR A C 1
ATOM 748 O O . THR A 1 97 ? -5.82743 -3.03464 19.35911 1.000 34.95022 124 THR A O 1
ATOM 752 N N . GLY A 1 98 ? -7.87550 -3.85427 18.89580 1.000 38.57102 125 GLY A N 1
ATOM 753 C CA . GLY A 1 98 ? -8.54325 -3.35063 20.08911 1.000 39.75133 125 GLY A CA 1
ATOM 754 C C . GLY A 1 98 ? -9.12064 -1.96910 19.87706 1.000 36.06135 125 GLY A C 1
ATOM 755 O O . GLY A 1 98 ? -8.38800 -0.97717 19.97622 1.000 40.49593 125 GLY A O 1
ATOM 756 N N A ASN A 1 99 ? -10.40990 -1.89065 19.56200 0.566 38.05490 126 ASN A N 1
ATOM 757 N N B ASN A 1 99 ? -10.41774 -1.88431 19.58720 0.434 38.07257 126 ASN A N 1
ATOM 758 C CA A ASN A 1 99 ? -11.06944 -0.62153 19.25868 0.566 43.45883 126 ASN A CA 1
ATOM 759 C CA B ASN A 1 99 ? -11.08502 -0.62098 19.25668 0.434 43.43798 126 ASN A CA 1
ATOM 760 C C A ASN A 1 99 ? -10.23462 0.17376 18.25109 0.566 43.26716 126 ASN A C 1
ATOM 761 C C B ASN A 1 99 ? -10.24057 0.17287 18.25408 0.434 43.26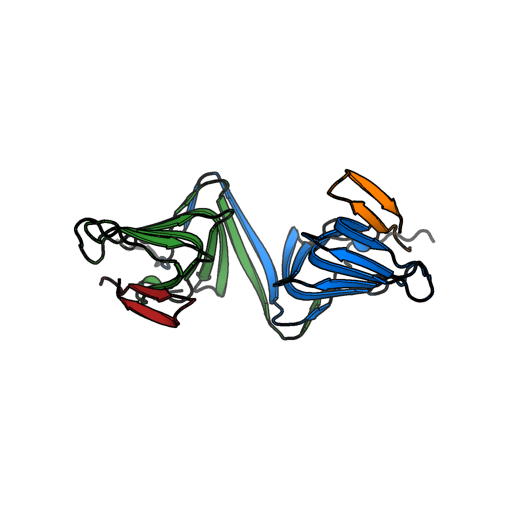226 126 ASN A C 1
ATOM 762 O O A ASN A 1 99 ? -9.80571 1.30435 18.49140 0.566 39.43416 126 ASN A O 1
ATOM 763 O O B ASN A 1 99 ? -9.81783 1.30532 18.49667 0.434 39.50884 126 ASN A O 1
ATOM 772 N N . ALA A 1 100 ? -9.96209 -0.46859 17.12337 1.000 37.74119 127 ALA A N 1
ATOM 773 C CA . ALA A 1 100 ? -9.04665 0.11312 16.13889 1.000 36.13342 127 ALA A CA 1
ATOM 774 C C . ALA A 1 100 ? -9.74692 1.08794 15.18921 1.000 42.23536 127 ALA A C 1
ATOM 775 O O . ALA A 1 100 ? -10.95089 0.98092 14.90067 1.000 39.17006 127 ALA A O 1
ATOM 777 N N . TYR A 1 101 ? -8.96286 2.05048 14.70902 1.000 34.27834 128 TYR A N 1
ATOM 778 C CA . TYR A 1 101 ? -9.46273 3.13525 13.89007 1.000 36.18389 128 TYR A CA 1
ATOM 779 C C . TYR A 1 101 ? -8.34262 3.60685 12.97448 1.000 36.15379 128 TYR A C 1
ATOM 780 O O . TYR A 1 101 ? -7.19075 3.72918 13.39841 1.000 38.55703 128 TYR A O 1
ATOM 789 N N . LEU A 1 102 ? -8.69098 3.91236 11.73927 1.000 33.38357 129 LEU A N 1
ATOM 790 C CA . LEU A 1 102 ? -7.67160 4.34526 10.80031 1.000 31.66554 129 LEU A CA 1
ATOM 791 C C . LEU A 1 102 ? -8.34996 5.29638 9.82585 1.000 32.63618 129 LEU A C 1
ATOM 792 O O . LEU A 1 102 ? -9.52160 5.08910 9.49375 1.000 35.19067 129 LEU A O 1
ATOM 797 N N . GLN A 1 103 ? -7.62777 6.34595 9.40348 1.000 32.64699 130 GLN A N 1
ATOM 798 C CA . GLN A 1 103 ? -8.19520 7.39949 8.55512 1.000 32.26657 130 GLN A CA 1
ATOM 799 C C . GLN A 1 103 ? -7.11252 8.03380 7.68811 1.000 34.76900 130 GLN A C 1
ATOM 800 O O . GLN A 1 103 ? -5.91517 7.97282 7.98263 1.000 30.77928 130 GLN A O 1
ATOM 806 N N . GLN A 1 104 ? -7.56932 8.66771 6.61917 1.000 31.20283 131 GLN A N 1
ATOM 807 C CA . GLN A 1 104 ? -6.73089 9.43024 5.70384 1.000 33.31949 131 GLN A CA 1
ATOM 808 C C . GLN A 1 104 ? -7.14257 10.90661 5.78077 1.000 31.75942 131 GLN A C 1
ATOM 809 O O . GLN A 1 104 ? -8.33852 11.22705 5.78399 1.000 35.30081 131 GLN A O 1
ATOM 815 N N . VAL A 1 105 ? -6.15890 11.79377 5.88786 1.000 31.79332 132 VAL A N 1
ATOM 816 C CA . VAL A 1 105 ? -6.38684 13.22214 6.04871 1.000 30.36768 132 VAL A CA 1
ATOM 817 C C . VAL A 1 105 ? -6.33303 13.88764 4.68127 1.000 30.62108 132 VAL A C 1
ATOM 818 O O . VAL A 1 105 ? -5.29310 13.82699 4.01162 1.000 32.38812 132 VAL A O 1
ATOM 822 N N . ASP A 1 106 ? -7.42968 14.54264 4.28938 1.000 35.47547 133 ASP A N 1
ATOM 823 C CA . ASP A 1 106 ? -7.56526 15.13378 2.95921 1.000 37.85883 133 ASP A CA 1
ATOM 824 C C . ASP A 1 106 ? -6.99720 16.55074 2.87026 1.000 37.66215 133 ASP A C 1
ATOM 825 O O . ASP A 1 106 ? -6.49278 16.95345 1.81287 1.000 34.29726 133 ASP A O 1
ATOM 830 N N . SER A 1 107 ? -7.12159 17.34948 3.93375 1.000 34.72935 134 SER A N 1
ATOM 831 C CA . SER A 1 107 ? -6.61404 18.71575 3.90213 1.000 44.42658 134 SER A CA 1
ATOM 832 C C . SER A 1 107 ? -6.49328 19.19747 5.33854 1.000 37.41773 134 SER A C 1
ATOM 833 O O . SER A 1 107 ? -7.08840 18.61882 6.25797 1.000 35.77883 134 SER A O 1
ATOM 836 N N . ASN A 1 108 ? -5.75005 20.28537 5.51102 1.000 38.32805 135 ASN A N 1
ATOM 837 C CA . ASN A 1 108 ? -5.66943 20.92312 6.82933 1.000 37.66525 135 ASN A CA 1
ATOM 838 C C . ASN A 1 108 ? -5.36994 22.40493 6.66141 1.000 43.58256 135 ASN A C 1
ATOM 839 O O . ASN A 1 108 ? -4.92744 22.84797 5.60070 1.000 41.69343 135 ASN A O 1
ATOM 844 N N . ILE A 1 109 ? -5.62000 23.17391 7.72213 1.000 37.73503 136 ILE A N 1
ATOM 845 C CA . ILE A 1 109 ? -5.18327 24.55909 7.82387 1.000 38.32650 136 ILE A CA 1
ATOM 846 C C . ILE A 1 109 ? -4.62133 24.72280 9.22895 1.000 44.73762 136 ILE A C 1
ATOM 847 O O . ILE A 1 109 ? -4.89075 23.91363 10.11562 1.000 38.83314 136 ILE A O 1
ATOM 852 N N . LYS A 1 110 ? -3.81693 25.76978 9.40814 1.000 41.78055 137 LYS A N 1
ATOM 853 C CA . LYS A 1 110 ? -3.19250 26.07366 10.68590 1.000 42.30345 137 LYS A CA 1
ATOM 854 C C . LYS A 1 110 ? -3.15269 27.58753 10.84374 1.000 49.74431 137 LYS A C 1
ATOM 855 O O . LYS A 1 110 ? -3.06088 28.32252 9.85992 1.000 46.68794 137 LYS A O 1
ATOM 857 N N . GLY A 1 111 ? -3.19810 28.05515 12.08604 1.000 43.39867 138 GLY A N 1
ATOM 858 C CA . GLY A 1 111 ? -3.02878 29.47536 12.35094 1.000 43.86729 138 GLY A CA 1
ATOM 859 C C . GLY A 1 111 ? -3.03457 29.72369 13.84765 1.000 43.47618 138 GLY A C 1
ATOM 860 O O . GLY A 1 111 ? -3.18354 28.80080 14.65230 1.000 46.91503 138 GLY A O 1
ATOM 861 N N . ASP A 1 112 ? -2.86858 30.99140 14.21599 1.000 50.11991 139 ASP A N 1
ATOM 862 C CA . ASP A 1 112 ? -3.00592 31.36438 15.62494 1.000 42.26265 139 ASP A CA 1
ATOM 863 C C . ASP A 1 112 ? -4.46041 31.29944 16.07363 1.000 52.59188 139 ASP A C 1
ATOM 864 O O . ASP A 1 112 ? -4.74342 31.13896 17.26332 1.000 46.37282 139 ASP A O 1
ATOM 869 N N . LYS A 1 113 ? -5.38546 31.45240 15.13372 1.000 45.01834 140 LYS A N 1
ATOM 870 C CA . LYS A 1 113 ? -6.81295 31.43285 15.39250 1.000 41.36182 140 LYS A CA 1
ATOM 871 C C . LYS A 1 113 ? -7.47932 30.80022 14.18286 1.000 39.10196 140 LYS A C 1
ATOM 872 O O . LYS A 1 113 ? -7.17664 31.20867 13.05544 1.000 41.11115 140 LYS A O 1
ATOM 878 N N . ILE A 1 114 ? -8.37762 29.84011 14.42363 1.000 39.96690 141 ILE A N 1
ATOM 879 C CA . ILE A 1 114 ? -9.18646 29.22487 13.37606 1.000 37.83593 141 ILE A CA 1
ATOM 880 C C . ILE A 1 114 ? -10.65025 29.31872 13.79096 1.000 41.79704 141 ILE A C 1
ATOM 881 O O . ILE A 1 114 ? -11.00219 28.98140 14.92489 1.000 38.46138 141 ILE A O 1
ATOM 886 N N . THR A 1 115 ? -11.50918 29.76314 12.87300 1.000 35.48211 142 THR A N 1
ATOM 887 C CA . THR A 1 115 ? -12.94621 29.70925 13.09209 1.000 36.32072 142 THR A CA 1
ATOM 888 C C . THR A 1 115 ? -13.54140 28.61511 12.21578 1.000 34.45966 142 THR A C 1
ATOM 889 O O . THR A 1 115 ? -13.05153 28.36670 11.11146 1.000 36.69647 142 THR A O 1
ATOM 893 N N . TYR A 1 116 ? -14.56963 27.94317 12.74969 1.000 33.70963 143 TYR A N 1
ATOM 894 C CA . TYR A 1 116 ? -15.20866 26.84292 12.04771 1.000 39.82772 143 TYR A CA 1
ATOM 895 C C . TYR A 1 116 ? -16.72198 26.82779 12.32579 1.000 37.09274 143 TYR A C 1
ATOM 896 O O . TYR A 1 116 ? -17.17999 26.83000 13.47178 1.000 32.90654 143 TYR A O 1
ATOM 905 N N . LEU A 1 117 ? -17.52327 26.81111 11.25004 1.000 30.44940 144 LEU A N 1
ATOM 906 C CA . LEU A 1 117 ? -18.98467 26.85103 11.38280 1.000 26.70540 144 LEU A CA 1
ATOM 907 C C . LEU A 1 117 ? -19.50337 25.47331 11.78820 1.000 31.33777 144 LEU A C 1
ATOM 908 O O . LEU A 1 117 ? -19.23389 24.47826 11.09415 1.000 30.06388 144 LEU A O 1
ATOM 913 N N . VAL A 1 118 ? -20.25414 25.38230 12.89836 1.000 29.85271 145 VAL A N 1
ATOM 914 C CA . VAL A 1 118 ? -20.79361 24.09122 13.31243 1.000 28.41107 145 VAL A CA 1
ATOM 915 C C . VAL A 1 118 ? -22.19126 23.83310 12.76730 1.000 31.90723 145 VAL A C 1
ATOM 916 O O . VAL A 1 118 ? -22.80327 22.82131 13.08920 1.000 31.11280 145 VAL A O 1
ATOM 920 N N . LYS A 1 119 ? -22.69707 24.71763 11.90599 1.000 31.08444 146 LYS A N 1
ATOM 921 C CA . LYS A 1 119 ? -23.99096 24.49139 11.29153 1.000 30.97432 146 LYS A CA 1
ATOM 922 C C . LYS A 1 119 ? -23.68207 24.38662 9.79452 1.000 33.34860 146 LYS A C 1
ATOM 923 O O . LYS A 1 119 ? -22.70486 24.95588 9.32752 1.000 37.77160 146 LYS A O 1
ATOM 929 N N . GLU A 1 120 ? -24.48221 23.63026 9.07235 1.000 31.66156 147 GLU A N 1
ATOM 930 C CA . GLU A 1 120 ? -24.29807 23.53851 7.62035 1.000 37.14061 147 GLU A CA 1
ATOM 931 C C . GLU A 1 120 ? -24.85778 24.79791 6.98642 1.000 42.10252 147 GLU A C 1
ATOM 932 O O . GLU A 1 120 ? -25.89876 25.30257 7.40945 1.000 43.56004 147 GLU A O 1
ATOM 938 N N . GLN A 1 121 ? -24.17186 25.31395 5.96641 1.000 40.70654 148 GLN A N 1
ATOM 939 C CA . GLN A 1 121 ? -24.61013 26.53993 5.31791 1.000 47.26383 148 GLN A CA 1
ATOM 940 C C . GLN A 1 121 ? -25.49335 26.17426 4.12164 1.000 42.55660 148 GLN A C 1
ATOM 941 O O . GLN A 1 121 ? -25.23826 25.17288 3.43653 1.000 44.87345 148 GLN A O 1
ATOM 943 N N . LYS A 1 122 ? -26.57071 26.94231 3.91498 1.000 41.80597 149 LYS A N 1
ATOM 944 C CA . LYS A 1 122 ? -27.51793 26.66241 2.83760 1.000 42.86732 149 LYS A CA 1
ATOM 945 C C . LYS A 1 122 ? -27.10433 27.40987 1.56438 1.000 43.43543 149 LYS A C 1
ATOM 946 O O . LYS A 1 122 ? -26.37153 28.40673 1.60684 1.000 39.95280 149 LYS A O 1
ATOM 949 N N . MET A 1 123 ? -27.58494 26.91398 0.42045 1.000 44.18831 150 MET A N 1
ATOM 950 C CA . MET A 1 123 ? -27.30158 27.55837 -0.86176 1.000 44.85865 150 MET A CA 1
ATOM 951 C C . MET A 1 123 ? -27.81030 28.99866 -0.86552 1.000 51.76577 150 MET A C 1
ATOM 952 O O . MET A 1 123 ? -28.95589 29.26763 -0.48324 1.000 42.67931 150 MET A O 1
ATOM 957 N N . GLN A 1 124 ? -26.94836 29.93653 -1.26880 1.000 38.46239 151 GLN A N 1
ATOM 958 C CA . GLN A 1 124 ? -27.29901 31.35447 -1.33855 1.000 40.38993 151 GLN A CA 1
ATOM 959 C C . GLN A 1 124 ? -27.48843 31.75139 -2.79795 1.000 45.56213 151 GLN A C 1
ATOM 960 O O . GLN A 1 124 ? -26.50782 31.79960 -3.55409 1.000 44.47148 151 GLN A O 1
ATOM 966 N N . ALA A 1 125 ? -28.73150 32.04505 -3.19402 1.000 39.37872 152 ALA A N 1
ATOM 967 C CA . ALA A 1 125 ? -29.03875 32.43809 -4.57651 1.000 41.53287 152 ALA A CA 1
ATOM 968 C C . ALA A 1 125 ? -30.33034 33.24645 -4.59225 1.000 51.97676 152 ALA A C 1
ATOM 969 O O . ALA A 1 125 ? -31.19421 33.05487 -3.73412 1.000 44.96767 152 ALA A O 1
ATOM 971 N N . PHE A 1 126 ? -30.47574 34.14101 -5.57484 1.000 42.48755 153 PHE A N 1
ATOM 972 C CA . PHE A 1 126 ? -31.70124 34.93150 -5.67656 1.000 47.41125 153 PHE A CA 1
ATOM 973 C C . PHE A 1 126 ? -31.88829 35.36840 -7.11820 1.000 58.51781 153 PHE A C 1
ATOM 974 O O . PHE A 1 126 ? -30.91101 35.61486 -7.82960 1.000 47.60221 153 PHE A O 1
ATOM 982 N N . SER A 1 127 ? -33.14768 35.46129 -7.54275 1.000 47.80553 154 SER A N 1
ATOM 983 C CA . SER A 1 127 ? -33.46202 35.91627 -8.88502 1.000 49.71757 154 SER A CA 1
ATOM 984 C C . SER A 1 127 ? -33.81007 37.39731 -8.83241 1.000 55.95132 154 SER A C 1
ATOM 985 O O . SER A 1 127 ? -33.94342 37.98809 -7.76521 1.000 61.66261 154 SER A O 1
ATOM 988 N N . ASP A 1 128 ? -33.96188 38.00258 -9.99866 1.000 60.32942 155 ASP A N 1
ATOM 989 C CA . ASP A 1 128 ? -34.37615 39.39942 -10.02609 1.000 70.64139 155 ASP A CA 1
ATOM 990 C C . ASP A 1 128 ? -35.89216 39.50349 -10.18015 1.000 74.04037 155 ASP A C 1
ATOM 991 O O . ASP A 1 128 ? -36.62611 39.45157 -9.19306 1.000 75.37739 155 ASP A O 1
ATOM 996 N N . LYS B 2 3 ? 19.33575 -5.34253 3.99213 1.000 76.13995 4 LYS B N 1
ATOM 997 C CA . LYS B 2 3 ? 17.88336 -5.23073 4.07163 1.000 56.83663 4 LYS B CA 1
ATOM 998 C C . LYS B 2 3 ? 17.37559 -5.11673 5.53829 1.000 59.30526 4 LYS B C 1
ATOM 999 O O . LYS B 2 3 ? 16.41274 -4.38693 5.77265 1.000 61.14804 4 LYS B O 1
ATOM 1001 N N . PRO B 2 4 ? 17.97433 -5.82771 6.50717 1.000 54.29372 5 PRO B N 1
ATOM 1002 C CA . PRO B 2 4 ? 17.67987 -5.49994 7.91564 1.000 48.92424 5 PRO B CA 1
ATOM 1003 C C . PRO B 2 4 ? 18.08225 -4.05659 8.20745 1.000 50.42787 5 PRO B C 1
ATOM 1004 O O . PRO B 2 4 ? 19.10134 -3.56683 7.71844 1.000 48.64160 5 PRO B O 1
ATOM 1008 N N . VAL B 2 5 ? 17.27163 -3.35867 8.99910 1.000 42.88234 6 VAL B N 1
ATOM 1009 C CA . VAL B 2 5 ? 17.56797 -1.95424 9.28442 1.000 35.79723 6 VAL B CA 1
ATOM 1010 C C . VAL B 2 5 ? 18.06832 -1.84738 10.71758 1.000 34.88884 6 VAL B C 1
ATOM 1011 O O . VAL B 2 5 ? 17.73968 -2.70804 11.54169 1.000 32.98148 6 VAL B O 1
ATOM 1015 N N . PRO B 2 6 ? 18.90054 -0.86994 11.03703 1.000 38.88013 7 PRO B N 1
ATOM 1016 C CA . PRO B 2 6 ? 19.28014 -0.67224 12.44929 1.000 33.73697 7 PRO B CA 1
ATOM 1017 C C . PRO B 2 6 ? 18.08999 -0.27932 13.30152 1.000 28.38461 7 PRO B C 1
ATOM 1018 O O . PRO B 2 6 ? 17.18855 0.42844 12.86310 1.000 31.09116 7 PRO B O 1
ATOM 1022 N N . ILE B 2 7 ? 18.12975 -0.71567 14.56936 1.000 30.59428 8 ILE B N 1
ATOM 1023 C CA . ILE B 2 7 ? 17.12369 -0.33419 15.55075 1.000 29.67186 8 ILE B CA 1
ATOM 1024 C C . ILE B 2 7 ? 17.88952 0.32532 16.68356 1.000 26.24632 8 ILE B C 1
ATOM 1025 O O . ILE B 2 7 ? 18.75740 -0.32574 17.27944 1.000 32.02907 8 ILE B O 1
ATOM 1030 N N . ILE B 2 8 ? 17.63349 1.62547 16.88570 1.000 27.17010 9 ILE B N 1
ATOM 1031 C CA . ILE B 2 8 ? 18.37392 2.48153 17.82806 1.000 32.52977 9 ILE B CA 1
ATOM 1032 C C . ILE B 2 8 ? 17.47106 2.71338 19.02724 1.000 25.59702 9 ILE B C 1
ATOM 1033 O O . ILE B 2 8 ? 16.35846 3.22039 18.85742 1.000 27.14480 9 ILE B O 1
ATOM 1038 N N . ALA B 2 9 ? 17.96489 2.41955 20.23920 1.000 25.37592 10 ALA B N 1
ATOM 1039 C CA . ALA B 2 9 ? 17.22923 2.69251 21.47496 1.000 25.79820 10 ALA B CA 1
ATOM 1040 C C . ALA B 2 9 ? 17.81570 3.98396 22.02693 1.000 25.97528 10 ALA B C 1
ATOM 1041 O O . ALA B 2 9 ? 19.04071 4.12265 22.06348 1.000 27.93741 10 ALA B O 1
ATOM 1043 N N . CYS B 2 10 ? 16.94648 4.92555 22.40220 1.000 27.84758 11 CYS B N 1
ATOM 1044 C CA . CYS B 2 10 ? 17.31670 6.25124 22.90622 1.000 26.52502 11 CYS B CA 1
ATOM 1045 C C . CYS B 2 10 ? 16.66564 6.44595 24.26097 1.000 27.70518 11 CYS B C 1
ATOM 1046 O O . CYS B 2 10 ? 15.44124 6.28421 24.40754 1.000 28.09817 11 CYS B O 1
ATOM 1049 N N . ASN B 2 11 ? 17.48846 6.82848 25.24157 1.000 25.42898 12 ASN B N 1
ATOM 1050 C CA . ASN B 2 11 ? 17.01140 7.08481 26.60147 1.000 27.15115 12 ASN B CA 1
ATOM 1051 C C . ASN B 2 11 ? 16.70375 8.57903 26.74787 1.000 26.21358 12 ASN B C 1
ATOM 1052 O O . ASN B 2 11 ? 17.60065 9.41830 26.67905 1.000 25.70231 12 ASN B O 1
ATOM 1057 N N . ARG B 2 12 ? 15.41304 8.91614 26.87556 1.000 28.40811 13 ARG B N 1
ATOM 1058 C CA . ARG B 2 12 ? 15.01874 10.31666 26.99609 1.000 29.78325 13 ARG B CA 1
ATOM 1059 C C . ARG B 2 12 ? 15.71902 10.98219 28.15350 1.000 22.61062 13 ARG B C 1
ATOM 1060 O O . ARG B 2 12 ? 15.96462 12.17799 28.12021 1.000 25.54967 13 ARG B O 1
ATOM 1068 N N . LYS B 2 13 ? 15.94979 10.23801 29.22701 1.000 25.63356 14 LYS B N 1
ATOM 1069 C CA . LYS B 2 13 ? 16.45992 10.87388 30.43556 1.000 31.34429 14 LYS B CA 1
ATOM 1070 C C . LYS B 2 13 ? 17.86341 11.43875 30.27070 1.000 31.07608 14 LYS B C 1
ATOM 1071 O O . LYS B 2 13 ? 18.21061 12.40902 30.93561 1.000 31.12884 14 LYS B O 1
ATOM 1077 N N . THR B 2 14 ? 18.69875 10.82170 29.42905 1.000 30.22677 15 THR B N 1
ATOM 1078 C CA . THR B 2 14 ? 20.11975 11.11733 29.32482 1.000 24.71716 15 THR B CA 1
ATOM 1079 C C . THR B 2 14 ? 20.57818 11.52053 27.92438 1.000 27.73658 15 THR B C 1
ATOM 1080 O O . THR B 2 14 ? 21.72600 11.94355 27.77174 1.000 27.74398 15 THR B O 1
ATOM 1084 N N . GLY B 2 15 ? 19.72088 11.43223 26.93143 1.000 26.05254 16 GLY B N 1
ATOM 1085 C CA . GLY B 2 15 ? 20.15553 11.64728 25.54572 1.000 25.81514 16 GLY B CA 1
ATOM 1086 C C . GLY B 2 15 ? 20.97188 10.50502 24.94140 1.000 28.26931 16 GLY B C 1
ATOM 1087 O O . GLY B 2 15 ? 21.38429 10.60870 23.75899 1.000 30.27280 16 GLY B O 1
ATOM 1088 N N . LYS B 2 16 ? 21.26021 9.43194 25.68425 1.000 29.86539 17 LYS B N 1
ATOM 1089 C CA . LYS B 2 16 ? 22.17929 8.40016 25.17483 1.000 28.29293 17 LYS B CA 1
ATOM 1090 C C . LYS B 2 16 ? 21.40878 7.42450 24.29659 1.000 30.94747 17 LYS B C 1
ATOM 1091 O O . LYS B 2 16 ? 20.26513 7.06452 24.60241 1.000 30.65636 17 LYS B O 1
ATOM 1097 N N . CYS B 2 17 ? 22.03736 7.00700 23.19466 1.000 32.91884 18 CYS B N 1
ATOM 1098 C CA . CYS B 2 17 ? 21.40381 6.12673 22.21657 1.000 27.03793 18 CYS B CA 1
ATOM 1099 C C . CYS B 2 17 ? 22.39305 5.05558 21.77854 1.000 34.38263 18 CYS B C 1
ATOM 1100 O O . CYS B 2 17 ? 23.60657 5.27939 21.80188 1.000 38.61964 18 CYS B O 1
ATOM 1103 N N . ARG B 2 18 ? 21.87121 3.89196 21.36680 1.000 33.53262 19 ARG B N 1
ATOM 1104 C CA . ARG B 2 18 ? 22.71482 2.86247 20.77219 1.000 37.21211 19 ARG B CA 1
ATOM 1105 C C . ARG B 2 18 ? 21.86078 1.77967 20.12580 1.000 36.39598 19 ARG B C 1
ATOM 1106 O O . ARG B 2 18 ? 20.69263 1.57434 20.46114 1.000 28.53668 19 ARG B O 1
ATOM 1114 N N . ARG B 2 19 ? 22.47751 1.10887 19.16917 1.000 34.99371 20 ARG B N 1
ATOM 1115 C CA . ARG B 2 19 ? 21.83146 0.01601 18.44921 1.000 34.19852 20 ARG B CA 1
ATOM 1116 C C . ARG B 2 19 ? 21.53770 -1.15361 19.37417 1.000 35.20761 20 ARG B C 1
ATOM 1117 O O . ARG B 2 19 ? 22.38259 -1.54049 20.18830 1.000 37.13580 20 ARG B O 1
ATOM 1125 N N . ILE B 2 20 ? 20.34352 -1.72399 19.23671 1.000 33.37592 21 ILE B N 1
ATOM 1126 C CA . ILE B 2 20 ? 19.95658 -2.97045 19.90954 1.000 39.40365 21 ILE B CA 1
ATOM 1127 C C . ILE B 2 20 ? 19.66157 -4.10304 18.93335 1.000 53.03718 21 ILE B C 1
ATOM 1128 O O . ILE B 2 20 ? 19.50746 -3.86715 17.70968 1.000 43.66086 21 ILE B O 1
ATOM 1134 N N . VAL C 1 1 ? -23.12352 17.77959 11.77657 1.000 25.99674 28 VAL C N 1
ATOM 1135 C CA . VAL C 1 1 ? -24.22994 17.41252 10.88879 1.000 30.81842 28 VAL C CA 1
ATOM 1136 C C . VAL C 1 1 ? -25.38861 18.36458 11.20007 1.000 30.99668 28 VAL C C 1
ATOM 1137 O O . VAL C 1 1 ? -25.45473 18.96878 12.30931 1.000 32.04605 28 VAL C O 1
ATOM 1141 N N . THR C 1 2 ? -26.28264 18.52372 10.21328 1.000 31.46494 29 THR C N 1
ATOM 1142 C CA . THR C 1 2 ? -27.50428 19.27297 10.40797 1.000 28.46655 29 THR C CA 1
ATOM 1143 C C . THR C 1 2 ? -28.22122 18.77950 11.65110 1.000 32.25967 29 THR C C 1
ATOM 1144 O O . THR C 1 2 ? -28.48507 17.58426 11.80068 1.000 30.92260 29 THR C O 1
ATOM 1148 N N . GLY C 1 3 ? -28.56612 19.71219 12.51421 1.000 31.22838 30 GLY C N 1
ATOM 1149 C CA . GLY C 1 3 ? -29.26969 19.36528 13.71937 1.000 27.77202 30 GLY C CA 1
ATOM 1150 C C . GLY C 1 3 ? -28.37344 19.28354 14.95292 1.000 35.40790 30 GLY C C 1
ATOM 1151 O O . GLY C 1 3 ? -28.90775 19.25825 16.06051 1.000 30.43165 30 GLY C O 1
ATOM 1152 N N . ASP C 1 4 ? -27.03889 19.20880 14.79746 1.000 31.45510 31 ASP C N 1
ATOM 1153 C CA . ASP C 1 4 ? -26.17707 19.09765 15.98664 1.000 30.40246 31 ASP C CA 1
ATOM 1154 C C . ASP C 1 4 ? -26.45004 20.23704 16.96360 1.000 31.84678 31 ASP C C 1
ATOM 1155 O O . ASP C 1 4 ? -26.53053 20.01271 18.17282 1.000 30.59599 31 ASP C O 1
ATOM 1160 N N . THR C 1 5 ? -26.62303 21.46180 16.46515 1.000 29.16175 32 THR C N 1
ATOM 1161 C CA . THR C 1 5 ? -26.76051 22.61149 17.37076 1.000 27.68370 32 THR C CA 1
ATOM 1162 C C . THR C 1 5 ? -28.12006 22.71873 18.04321 1.000 28.04351 32 THR C C 1
ATOM 1163 O O . THR C 1 5 ? -28.29163 23.61628 18.88225 1.000 33.34792 32 THR C O 1
ATOM 1167 N N . ASP C 1 6 ? -29.06469 21.83460 17.70883 1.000 28.91006 33 ASP C N 1
ATOM 1168 C CA . ASP C 1 6 ? -30.33770 21.70846 18.39628 1.000 27.58895 33 ASP C CA 1
ATOM 1169 C C . ASP C 1 6 ? -30.29622 20.65591 19.50487 1.000 28.03007 33 ASP C C 1
ATOM 1170 O O . ASP C 1 6 ? -31.30590 20.48444 20.20504 1.000 31.57374 33 ASP C O 1
ATOM 1175 N N . GLN C 1 7 ? -29.16731 19.96449 19.67892 1.000 24.76291 34 GLN C N 1
ATOM 1176 C CA . GLN C 1 7 ? -29.11677 18.86856 20.63734 1.000 25.15463 34 GLN C CA 1
ATOM 1177 C C . GLN C 1 7 ? -28.70249 19.36411 22.01488 1.000 28.27400 34 GLN C C 1
ATOM 1178 O O . GLN C 1 7 ? -28.01161 20.37213 22.16682 1.000 26.68392 34 GLN C O 1
ATOM 1184 N N . PRO C 1 8 ? -29.09451 18.62946 23.05251 1.000 27.91188 35 PRO C N 1
ATOM 1185 C CA . PRO C 1 8 ? -28.57404 18.92842 24.40054 1.000 28.79295 35 PRO C CA 1
ATOM 1186 C C . PRO C 1 8 ? -27.05302 18.80753 24.42034 1.000 28.53912 35 PRO C C 1
ATOM 1187 O O . PRO C 1 8 ? -26.45679 18.05092 23.64368 1.000 26.81608 35 PRO C O 1
ATOM 1191 N N . ILE C 1 9 ? -26.42591 19.55821 25.30382 1.000 25.87689 36 ILE C N 1
ATOM 1192 C CA . ILE C 1 9 ? -24.98595 19.50144 25.52619 1.000 22.93184 36 ILE C CA 1
ATOM 1193 C C . ILE C 1 9 ? -24.73905 18.64773 26.75105 1.000 27.03086 36 ILE C C 1
ATOM 1194 O O . ILE C 1 9 ? -25.34513 18.90165 27.78787 1.000 28.00441 36 ILE C O 1
ATOM 1199 N N . HIS C 1 10 ? -23.88807 17.63483 26.62149 1.000 27.56034 37 HIS C N 1
ATOM 1200 C CA . HIS C 1 10 ? -23.51438 16.77538 27.74983 1.000 26.34929 37 HIS C CA 1
ATOM 1201 C C . HIS C 1 10 ? -22.07601 17.01615 28.16225 1.000 34.38889 37 HIS C C 1
ATOM 1202 O O . HIS C 1 10 ? -21.18030 17.07029 27.32681 1.000 26.14205 37 HIS C O 1
ATOM 1209 N N . ILE C 1 11 ? -21.82428 17.14851 29.46453 1.000 27.33967 38 ILE C N 1
ATOM 1210 C CA . ILE C 1 11 ? -20.47282 17.41928 29.90781 1.000 25.24222 38 ILE C CA 1
ATOM 1211 C C . ILE C 1 11 ? -20.16995 16.38455 30.96799 1.000 36.32321 38 ILE C C 1
ATOM 1212 O O . ILE C 1 11 ? -21.03555 16.11793 31.80594 1.000 32.39991 38 ILE C O 1
ATOM 1217 N N . GLU C 1 12 ? -19.00559 15.73947 30.85550 1.000 25.20324 39 GLU C N 1
ATOM 1218 C CA . GLU C 1 12 ? -18.49525 14.77271 31.83767 1.000 28.95228 39 GLU C CA 1
ATOM 1219 C C . GLU C 1 12 ? -17.12114 15.21616 32.32894 1.000 31.99259 39 GLU C C 1
ATOM 1220 O O . GLU C 1 12 ? -16.28207 15.62701 31.53699 1.000 28.83480 39 GLU C O 1
ATOM 1226 N N . SER C 1 13 ? -16.85370 15.10762 33.64777 1.000 27.31403 40 SER C N 1
ATOM 1227 C CA . SER C 1 13 ? -15.58371 15.60576 34.14685 1.000 28.19865 40 SER C CA 1
ATOM 1228 C C . SER C 1 13 ? -15.35605 14.95789 35.49752 1.000 30.21495 40 SER C C 1
ATOM 1229 O O . SER C 1 13 ? -16.28504 14.39592 36.07725 1.000 30.25585 40 SER C O 1
ATOM 1232 N N . ASP C 1 14 ? -14.11207 15.01630 35.95465 1.000 30.93762 41 ASP C N 1
ATOM 1233 C CA . ASP C 1 14 ? -13.79469 14.46331 37.28495 1.000 32.93513 41 ASP C CA 1
ATOM 1234 C C . ASP C 1 14 ? -14.28115 15.36934 38.42306 1.000 37.74076 41 ASP C C 1
ATOM 1235 O O . ASP C 1 14 ? -14.58852 14.86767 39.53123 1.000 34.00393 41 ASP C O 1
ATOM 1240 N N . GLN C 1 15 ? -14.24916 16.68503 38.22618 1.000 31.96106 42 GLN C N 1
ATOM 1241 C CA . GLN C 1 15 ? -14.61369 17.67693 39.24627 1.000 33.22685 42 GLN C CA 1
ATOM 1242 C C . GLN C 1 15 ? -15.42683 18.79917 38.63655 1.000 44.43437 42 GLN C C 1
ATOM 1243 O O . GLN C 1 15 ? -15.30261 19.11209 37.43924 1.000 33.22955 42 GLN C O 1
ATOM 1249 N N A GLN C 1 16 ? -16.23818 19.43210 39.48469 0.523 30.60416 43 GLN C N 1
ATOM 1250 N N B GLN C 1 16 ? -16.24908 19.42991 39.47088 0.477 30.67130 43 GLN C N 1
ATOM 1251 C CA A GLN C 1 16 ? -17.11057 20.52152 39.07665 0.523 30.04245 43 GLN C CA 1
ATOM 1252 C CA B GLN C 1 16 ? -17.07641 20.55209 39.04948 0.477 29.94174 43 GLN C CA 1
ATOM 1253 C C A GLN C 1 16 ? -17.08123 21.55465 40.19026 0.523 33.06795 43 GLN C C 1
ATOM 1254 C C B GLN C 1 16 ? -17.17948 21.55227 40.18347 0.477 33.08862 43 GLN C C 1
ATOM 1255 O O A GLN C 1 16 ? -17.02899 21.18044 41.37016 0.523 32.99525 43 GLN C O 1
ATOM 1256 O O B GLN C 1 16 ? -17.31564 21.15896 41.35154 0.477 32.84122 43 GLN C O 1
ATOM 1267 N N . SER C 1 17 ? -17.14612 22.83348 39.82883 1.000 28.01962 44 SER C N 1
ATOM 1268 C CA . SER C 1 17 ? -17.30475 23.89123 40.82791 1.000 28.82631 44 SER C CA 1
ATOM 1269 C C . SER C 1 17 ? -18.16984 25.01960 40.27799 1.000 35.73005 44 SER C C 1
ATOM 1270 O O . SER C 1 17 ? -18.44957 25.10526 39.08141 1.000 33.97726 44 SER C O 1
ATOM 1273 N N . LEU C 1 18 ? -18.59512 25.90108 41.17379 1.000 29.43782 45 LEU C N 1
ATOM 1274 C CA . LEU C 1 18 ? -19.46586 27.03745 40.86884 1.000 36.90756 45 LEU C CA 1
ATOM 1275 C C . LEU C 1 18 ? -18.82134 28.30530 41.41714 1.000 41.41783 45 LEU C C 1
ATOM 1276 O O . LEU C 1 18 ? -18.11972 28.24654 42.43284 1.000 32.94170 45 LEU C O 1
ATOM 1281 N N . ASP C 1 19 ? -19.07480 29.46754 40.79215 1.000 26.35228 46 ASP C N 1
ATOM 1282 C CA . ASP C 1 19 ? -18.75017 30.73135 41.43887 1.000 29.34022 46 ASP C CA 1
ATOM 1283 C C . ASP C 1 19 ? -19.88915 31.01369 42.43563 1.000 34.92764 46 ASP C C 1
ATOM 1284 O O . ASP C 1 19 ? -20.83438 30.20819 42.53540 1.000 32.78990 46 ASP C O 1
ATOM 1289 N N . MET C 1 20 ? -19.78158 32.10709 43.22129 1.000 31.19845 47 MET C N 1
ATOM 1290 C CA . MET C 1 20 ? -20.74452 32.38778 44.28800 1.000 33.26845 47 MET C CA 1
ATOM 1291 C C . MET C 1 20 ? -22.16671 32.56992 43.75332 1.000 40.20580 47 MET C C 1
ATOM 1292 O O . MET C 1 20 ? -23.12597 32.02903 44.31047 1.000 38.29473 47 MET C O 1
ATOM 1297 N N . GLN C 1 21 ? -22.32352 33.32212 42.66711 1.000 37.19571 48 GLN C N 1
ATOM 1298 C CA . GLN C 1 21 ? -23.64485 33.56370 42.10540 1.000 40.34631 48 GLN C CA 1
ATOM 1299 C C . GLN C 1 21 ? -24.20523 32.35926 41.34326 1.000 37.29127 48 GLN C C 1
ATOM 1300 O O . GLN C 1 21 ? -25.42502 32.20272 41.27035 1.000 48.35937 48 GLN C O 1
ATOM 1306 N N . GLY C 1 22 ? -23.35857 31.50542 40.76956 1.000 31.71733 49 GLY C N 1
ATOM 1307 C CA . GLY C 1 22 ? -23.80687 30.30394 40.09505 1.000 35.55865 49 GLY C CA 1
ATOM 1308 C C . GLY C 1 22 ? -23.93163 30.41793 38.59616 1.000 39.90319 49 GLY C C 1
ATOM 1309 O O . GLY C 1 22 ? -24.42784 29.47357 37.96585 1.000 37.15309 49 GLY C O 1
ATOM 1310 N N . ASN C 1 23 ? -23.46630 31.51748 37.99712 1.000 36.93738 50 ASN C N 1
ATOM 1311 C CA . ASN C 1 23 ? -23.54754 31.66067 36.53241 1.000 31.18993 50 ASN C CA 1
ATOM 1312 C C . ASN C 1 23 ? -22.23194 31.38709 35.82985 1.000 42.00141 50 ASN C C 1
ATOM 1313 O O . ASN C 1 23 ? -22.14512 31.54483 34.59632 1.000 39.23234 50 ASN C O 1
ATOM 1318 N N . VAL C 1 24 ? -21.20432 30.98050 36.56172 1.000 33.78063 51 VAL C N 1
ATOM 1319 C CA . VAL C 1 24 ? -19.98668 30.43185 35.97121 1.000 30.74794 51 VAL C CA 1
ATOM 1320 C C . VAL C 1 24 ? -19.76018 29.04249 36.56852 1.000 37.30990 51 VAL C C 1
ATOM 1321 O O . VAL C 1 24 ? -19.59589 28.90101 37.78601 1.000 37.13339 51 VAL C O 1
ATOM 1325 N N . VAL C 1 25 ? -19.71211 28.02845 35.71007 1.000 26.29606 52 VAL C N 1
ATOM 1326 C CA . VAL C 1 25 ? -19.60272 26.62804 36.11129 1.000 26.57607 52 VAL C CA 1
ATOM 1327 C C . VAL C 1 25 ? -18.29359 26.12035 35.54301 1.000 37.08093 52 VAL C C 1
ATOM 1328 O O . VAL C 1 25 ? -18.048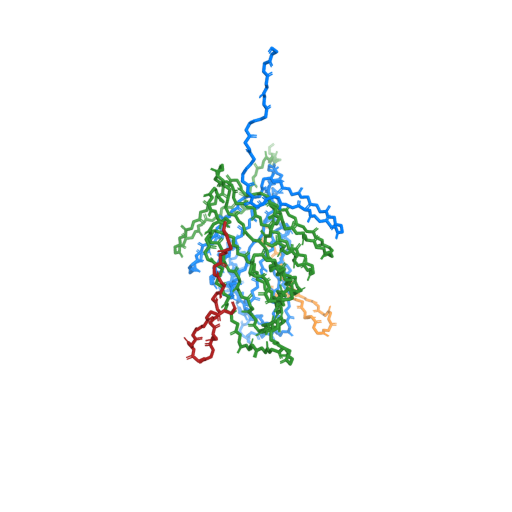80 26.23498 34.34095 1.000 32.93110 52 VAL C O 1
ATOM 1332 N N . THR C 1 26 ? -17.42846 25.60455 36.39261 1.000 27.03043 53 THR C N 1
ATOM 1333 C CA . THR C 1 26 ? -16.11816 25.14388 35.93725 1.000 32.47248 53 THR C CA 1
ATOM 1334 C C . THR C 1 26 ? -15.99421 23.63742 36.10845 1.000 34.43792 53 THR C C 1
ATOM 1335 O O . THR C 1 26 ? -16.33670 23.09786 37.15643 1.000 31.98250 53 THR C O 1
ATOM 1339 N N . PHE C 1 27 ? -15.51720 22.95502 35.05914 1.000 24.45625 54 PHE C N 1
ATOM 1340 C CA . PHE C 1 27 ? -15.25895 21.52416 35.01818 1.000 22.92936 54 PHE C CA 1
ATOM 1341 C C . PHE C 1 27 ? -13.75803 21.27085 34.85894 1.000 31.17091 54 PHE C C 1
ATOM 1342 O O . PHE C 1 27 ? -13.08374 21.95178 34.06970 1.000 34.11997 54 PHE C O 1
ATOM 1350 N N . THR C 1 28 ? -13.22977 20.27866 35.58031 1.000 28.39478 55 THR C N 1
ATOM 1351 C CA . THR C 1 28 ? -11.83133 19.90991 35.40176 1.000 27.77579 55 THR C CA 1
ATOM 1352 C C . THR C 1 28 ? -11.67900 18.39269 35.46842 1.000 32.41999 55 THR C C 1
ATOM 1353 O O . THR C 1 28 ? -12.45397 17.66324 36.12586 1.000 32.08470 55 THR C O 1
ATOM 1357 N N . GLY C 1 29 ? -10.64512 17.93372 34.79071 1.000 27.64832 56 GLY C N 1
ATOM 1358 C CA . GLY C 1 29 ? -10.23062 16.54529 34.82411 1.000 29.84987 56 GLY C CA 1
ATOM 1359 C C . GLY C 1 29 ? -10.82032 15.77215 33.66690 1.000 34.64580 56 GLY C C 1
ATOM 1360 O O . GLY C 1 29 ? -11.94277 15.27500 33.77258 1.000 31.46628 56 GLY C O 1
ATOM 1361 N N . ASN C 1 30 ? -10.08986 15.68769 32.56051 1.000 32.77362 57 ASN C N 1
ATOM 1362 C CA . ASN C 1 30 ? -10.53031 14.90050 31.41804 1.000 30.27071 57 ASN C CA 1
ATOM 1363 C C . ASN C 1 30 ? -11.99235 15.23176 31.07207 1.000 29.49680 57 ASN C C 1
ATOM 1364 O O . ASN C 1 30 ? -12.88524 14.36657 31.09240 1.000 30.46651 57 ASN C O 1
ATOM 1369 N N . VAL C 1 31 ? -12.21829 16.50419 30.72803 1.000 27.23241 58 VAL C N 1
ATOM 1370 C CA . VAL C 1 31 ? -13.57731 16.97908 30.44275 1.000 21.03276 58 VAL C CA 1
ATOM 1371 C C . VAL C 1 31 ? -13.92588 16.61135 29.00990 1.000 27.10276 58 VAL C C 1
ATOM 1372 O O . VAL C 1 31 ? -13.14518 16.88911 28.10527 1.000 27.68695 58 VAL C O 1
ATOM 1376 N N . ILE C 1 32 ? -15.12913 16.11189 28.82297 1.000 26.80068 59 ILE C N 1
ATOM 1377 C CA . ILE C 1 32 ? -15.64471 15.70077 27.51239 1.000 27.03167 59 ILE C CA 1
ATOM 1378 C C . ILE C 1 32 ? -16.97351 16.39361 27.32302 1.000 25.99457 59 ILE C C 1
ATOM 1379 O O . ILE C 1 32 ? -17.89734 16.19782 28.11977 1.000 26.63795 59 ILE C O 1
ATOM 1384 N N . VAL C 1 33 ? -17.09440 17.19754 26.25900 1.000 24.48995 60 VAL C N 1
ATOM 1385 C CA . VAL C 1 33 ? -18.29382 17.98318 25.97544 1.000 26.72366 60 VAL C CA 1
ATOM 1386 C C . VAL C 1 33 ? -18.84599 17.44252 24.67127 1.000 28.18352 60 VAL C C 1
ATOM 1387 O O . VAL C 1 33 ? -18.09992 17.40839 23.69350 1.000 25.66868 60 VAL C O 1
ATOM 1391 N N . THR C 1 34 ? -20.09486 16.99791 24.66097 1.000 22.50861 61 THR C N 1
ATOM 1392 C CA . THR C 1 34 ? -20.67410 16.50735 23.37652 1.000 24.48625 61 THR C CA 1
ATOM 1393 C C . THR C 1 34 ? -21.98734 17.21147 23.05653 1.000 28.08305 61 THR C C 1
ATOM 1394 O O . THR C 1 34 ? -22.77123 17.56539 23.94417 1.000 25.16272 61 THR C O 1
ATOM 1398 N N . GLN C 1 35 ? -22.26145 17.41345 21.73644 1.000 23.47912 62 GLN C N 1
ATOM 1399 C CA . GLN C 1 35 ? -23.53610 17.98605 21.35485 1.000 22.06843 62 GLN C CA 1
ATOM 1400 C C . GLN C 1 35 ? -23.81037 17.35124 19.99866 1.000 24.03225 62 GLN C C 1
ATOM 1401 O O . GLN C 1 35 ? -23.16764 17.76357 19.02755 1.000 25.44327 62 GLN C O 1
ATOM 1407 N N . GLY C 1 36 ? -24.66865 16.32456 19.97359 1.000 25.98238 63 GLY C N 1
ATOM 1408 C CA . GLY C 1 36 ? -24.81362 15.52368 18.73943 1.000 28.29725 63 GLY C CA 1
ATOM 1409 C C . GLY C 1 36 ? -23.44789 14.95769 18.38488 1.000 28.95354 63 GLY C C 1
ATOM 1410 O O . GLY C 1 36 ? -22.77521 14.36032 19.23661 1.000 29.56181 63 GLY C O 1
ATOM 1411 N N . THR C 1 37 ? -22.98218 15.19408 17.14740 1.000 30.04237 64 THR C N 1
ATOM 1412 C CA . THR C 1 37 ? -21.66544 14.69275 16.73901 1.000 22.79171 64 THR C CA 1
ATOM 1413 C C . THR C 1 37 ? -20.52038 15.62579 17.12246 1.000 26.55646 64 THR C C 1
ATOM 1414 O O . THR C 1 37 ? -19.37009 15.24473 16.91877 1.000 26.94094 64 THR C O 1
ATOM 1418 N N . ILE C 1 38 ? -20.78213 16.79764 17.71348 1.000 26.19985 65 ILE C N 1
ATOM 1419 C CA . ILE C 1 38 ? -19.69964 17.68691 18.13765 1.000 22.34612 65 ILE C CA 1
ATOM 1420 C C . ILE C 1 38 ? -19.09399 17.09396 19.39946 1.000 28.44107 65 ILE C C 1
ATOM 1421 O O . ILE C 1 38 ? -19.82510 16.69813 20.32033 1.000 26.10796 65 ILE C O 1
ATOM 1426 N N . LYS C 1 39 ? -17.77297 17.06165 19.46154 1.000 25.48316 66 LYS C N 1
ATOM 1427 C CA . LYS C 1 39 ? -17.10676 16.57641 20.67635 1.000 25.29862 66 LYS C CA 1
ATOM 1428 C C . LYS C 1 39 ? -15.89608 17.44851 20.98515 1.000 31.04752 66 LYS C C 1
ATOM 1429 O O . LYS C 1 39 ? -15.02978 17.62973 20.12843 1.000 26.73769 66 LYS C O 1
ATOM 1435 N N . ILE C 1 40 ? -15.80496 17.99105 22.21261 1.000 26.24200 67 ILE C N 1
ATOM 1436 C CA . ILE C 1 40 ? -14.68411 18.82688 22.61487 1.000 23.28855 67 ILE C CA 1
ATOM 1437 C C . ILE C 1 40 ? -14.04646 18.16846 23.83185 1.000 29.14130 67 ILE C C 1
ATOM 1438 O O . ILE C 1 40 ? -14.77203 17.69698 24.69590 1.000 27.18030 67 ILE C O 1
ATOM 1443 N N . ASN C 1 41 ? -12.73184 17.97293 23.79715 1.000 22.98409 68 ASN C N 1
ATOM 1444 C CA . ASN C 1 41 ? -11.98902 17.39276 24.92912 1.000 26.17101 68 ASN C CA 1
ATOM 1445 C C . ASN C 1 41 ? -11.09640 18.46924 25.51140 1.000 27.00775 68 ASN C C 1
ATOM 1446 O O . ASN C 1 41 ? -10.45149 19.21487 24.76599 1.000 28.29964 68 ASN C O 1
ATOM 1451 N N . ALA C 1 42 ? -10.98877 18.55250 26.86067 1.000 26.63288 69 ALA C N 1
ATOM 1452 C CA . ALA C 1 42 ? -10.11535 19.57194 27.39854 1.000 24.74510 69 ALA C CA 1
ATOM 1453 C C . ALA C 1 42 ? -9.78796 19.19128 28.83303 1.000 23.83004 69 ALA C C 1
ATOM 1454 O O . ALA C 1 42 ? -10.46163 18.34469 29.43271 1.000 30.55447 69 ALA C O 1
ATOM 1456 N N . ASP C 1 43 ? -8.78020 19.85686 29.36956 1.000 27.55875 70 ASP C N 1
ATOM 1457 C CA . ASP C 1 43 ? -8.48913 19.67447 30.80316 1.000 30.26064 70 ASP C CA 1
ATOM 1458 C C . ASP C 1 43 ? -9.44463 20.47567 31.68616 1.000 32.68984 70 ASP C C 1
ATOM 1459 O O . ASP C 1 43 ? -9.74799 20.06620 32.82719 1.000 29.94510 70 ASP C O 1
ATOM 1464 N N . LYS C 1 44 ? -9.88117 21.63991 31.20159 1.000 29.58058 71 LYS C N 1
ATOM 1465 C CA . LYS C 1 44 ? -10.75796 22.53894 31.95221 1.000 34.31059 71 LYS C CA 1
ATOM 1466 C C . LYS C 1 44 ? -11.78312 23.11812 30.99641 1.000 37.23368 71 LYS C C 1
ATOM 1467 O O . LYS C 1 44 ? -11.42839 23.55702 29.89376 1.000 29.20547 71 LYS C O 1
ATOM 1473 N N . VAL C 1 45 ? -13.04177 23.10394 31.40358 1.000 27.72909 72 VAL C N 1
ATOM 1474 C CA . VAL C 1 45 ? -14.11904 23.72702 30.63487 1.000 28.52136 72 VAL C CA 1
ATOM 1475 C C . VAL C 1 45 ? -14.84953 24.68748 31.56449 1.000 33.77888 72 VAL C C 1
ATOM 1476 O O . VAL C 1 45 ? -15.16997 24.33162 32.71421 1.000 31.45449 72 VAL C O 1
ATOM 1480 N N . VAL C 1 46 ? -15.06334 25.90683 31.09469 1.000 28.11257 73 VAL C N 1
ATOM 1481 C CA . VAL C 1 46 ? -15.81490 26.92568 31.83051 1.000 25.17896 73 VAL C CA 1
ATOM 1482 C C . VAL C 1 46 ? -17.06325 27.24577 31.04427 1.000 35.53723 73 VAL C C 1
ATOM 1483 O O . VAL C 1 46 ? -16.98677 27.64442 29.85618 1.000 32.02364 73 VAL C O 1
ATOM 1487 N N . VAL C 1 47 ? -18.19644 27.05640 31.67875 1.000 25.61978 74 VAL C N 1
ATOM 1488 C CA . VAL C 1 47 ? -19.48409 27.43686 31.11085 1.000 29.95456 74 VAL C CA 1
ATOM 1489 C C . VAL C 1 47 ? -19.98217 28.71461 31.76587 1.000 32.15186 74 VAL C C 1
ATOM 1490 O O . VAL C 1 47 ? -20.13309 28.76890 32.99452 1.000 33.01726 74 VAL C O 1
ATOM 1494 N N . THR C 1 48 ? -20.20186 29.76136 30.96365 1.000 29.81829 75 THR C N 1
ATOM 1495 C CA . THR C 1 48 ? -20.64013 31.05516 31.48204 1.000 36.77366 75 THR C CA 1
ATOM 1496 C C . THR C 1 48 ? -22.03456 31.32676 30.95285 1.000 49.22570 75 THR C C 1
ATOM 1497 O O . THR C 1 48 ? -22.28930 31.16876 29.75583 1.000 38.31078 75 THR C O 1
ATOM 1501 N N . ARG C 1 49 ? -22.95172 31.66396 31.84118 1.000 34.44876 76 ARG C N 1
ATOM 1502 C CA . ARG C 1 49 ? -24.27827 32.13055 31.42925 1.000 37.33966 76 ARG C CA 1
ATOM 1503 C C . ARG C 1 49 ? -24.51470 33.52334 31.98767 1.000 39.88041 76 ARG C C 1
ATOM 1504 O O . ARG C 1 49 ? -25.08275 33.66644 33.07652 1.000 40.07681 76 ARG C O 1
ATOM 1512 N N . PRO C 1 50 ? -24.10707 34.57529 31.28195 1.000 38.84436 77 PRO C N 1
ATOM 1513 C CA . PRO C 1 50 ? -24.22833 35.92819 31.84722 1.000 44.11520 77 PRO C CA 1
ATOM 1514 C C . PRO C 1 50 ? -25.66344 36.24989 32.25922 1.000 44.32175 77 PRO C C 1
ATOM 1515 O O . PRO C 1 50 ? -26.60979 36.07563 31.48640 1.000 45.41113 77 PRO C O 1
ATOM 1519 N N . GLY C 1 51 ? -25.82449 36.67863 33.51220 1.000 49.76576 78 GLY C N 1
ATOM 1520 C CA . GLY C 1 51 ? -27.13560 37.04443 34.00630 1.000 56.38226 78 GLY C CA 1
ATOM 1521 C C . GLY C 1 51 ? -28.12112 35.91086 34.16960 1.000 61.78284 78 GLY C C 1
ATOM 1522 O O . GLY C 1 51 ? -29.31649 36.17870 34.37232 1.000 56.41702 78 GLY C O 1
ATOM 1523 N N . GLY C 1 52 ? -27.65761 34.65672 34.10325 1.000 51.27858 79 GLY C N 1
ATOM 1524 C CA . GLY C 1 52 ? -28.55029 33.52268 34.15722 1.000 42.35162 79 GLY C CA 1
ATOM 1525 C C . GLY C 1 52 ? -29.48793 33.42608 32.97970 1.000 46.77228 79 GLY C C 1
ATOM 1526 O O . GLY C 1 52 ? -30.50747 32.74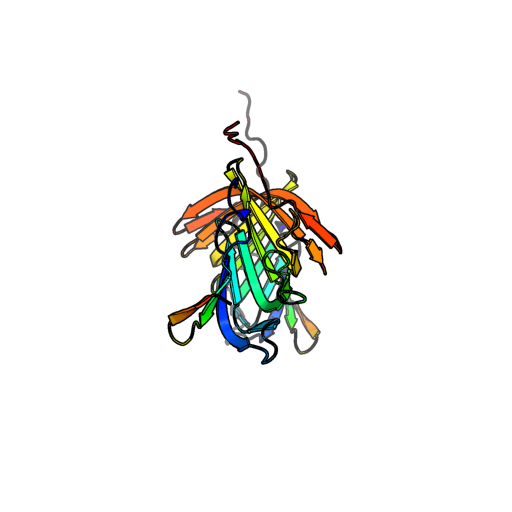816 33.07207 1.000 49.27164 79 GLY C O 1
ATOM 1527 N N . GLU C 1 53 ? -29.16715 34.08113 31.86106 1.000 45.48117 80 GLU C N 1
ATOM 1528 C CA . GLU C 1 53 ? -30.06933 34.15116 30.71089 1.000 44.29931 80 GLU C CA 1
ATOM 1529 C C . GLU C 1 53 ? -29.86149 32.94715 29.79721 1.000 45.76180 80 GLU C C 1
ATOM 1530 O O . GLU C 1 53 ? -28.82624 32.82646 29.13374 1.000 46.62345 80 GLU C O 1
ATOM 1536 N N . GLN C 1 54 ? -30.84906 32.05639 29.75730 1.000 47.52206 81 GLN C N 1
ATOM 1537 C CA . GLN C 1 54 ? -30.70849 30.83459 28.98175 1.000 52.64346 81 GLN C CA 1
ATOM 1538 C C . GLN C 1 54 ? -30.57672 31.17616 27.50028 1.000 45.79420 81 GLN C C 1
ATOM 1539 O O . GLN C 1 54 ? -31.15695 32.15226 27.03057 1.000 48.12086 81 GLN C O 1
ATOM 1545 N N . GLY C 1 55 ? -29.74770 30.41395 26.79666 1.000 45.75948 82 GLY C N 1
ATOM 1546 C CA . GLY C 1 55 ? -29.38267 30.74133 25.42420 1.000 47.82553 82 GLY C CA 1
ATOM 1547 C C . GLY C 1 55 ? -28.12236 31.57683 25.28136 1.000 53.00248 82 GLY C C 1
ATOM 1548 O O . GLY C 1 55 ? -27.50128 31.55235 24.21169 1.000 47.81643 82 GLY C O 1
ATOM 1549 N N . LYS C 1 56 ? -27.69978 32.29923 26.32906 1.000 45.25697 83 LYS C N 1
ATOM 1550 C CA . LYS C 1 56 ? -26.52850 33.16839 26.22354 1.000 41.18697 83 LYS C CA 1
ATOM 1551 C C . LYS C 1 56 ? -25.23940 32.46698 26.69344 1.000 37.42196 83 LYS C C 1
ATOM 1552 O O . LYS C 1 56 ? -24.24679 33.13355 27.04231 1.000 37.52490 83 LYS C O 1
ATOM 1558 N N . GLU C 1 57 ? -25.24494 31.13679 26.73556 1.000 34.21350 84 GLU C N 1
ATOM 1559 C CA . GLU C 1 57 ? -24.12925 30.40024 27.30555 1.000 32.77592 84 GLU C CA 1
ATOM 1560 C C . GLU C 1 57 ? -22.92503 30.47360 26.38254 1.000 40.49395 84 GLU C C 1
ATOM 1561 O O . GLU C 1 57 ? -23.04703 30.52507 25.14974 1.000 32.64156 84 GLU C O 1
ATOM 1567 N N . VAL C 1 58 ? -21.76276 30.53285 26.99166 1.000 29.54224 85 VAL C N 1
ATOM 1568 C CA . VAL C 1 58 ? -20.46435 30.43975 26.32816 1.000 31.69008 85 VAL C CA 1
ATOM 1569 C C . VAL C 1 58 ? -19.70392 29.27681 26.92331 1.000 38.11933 85 VAL C C 1
ATOM 1570 O O . VAL C 1 58 ? -19.62574 29.16278 28.15494 1.000 35.72225 85 VAL C O 1
ATOM 1574 N N . ILE C 1 59 ? -19.09801 28.44259 26.07852 1.000 27.60589 86 ILE C N 1
ATOM 1575 C CA . ILE C 1 59 ? -18.31579 27.29643 26.54703 1.000 27.26885 86 ILE C CA 1
ATOM 1576 C C . ILE C 1 59 ? -16.84854 27.52302 26.19068 1.000 39.58548 86 ILE C C 1
ATOM 1577 O O . ILE C 1 59 ? -16.51738 27.74838 25.02753 1.000 35.30909 86 ILE C O 1
ATOM 1582 N N . ASP C 1 60 ? -15.95417 27.54352 27.18431 1.000 30.10580 87 ASP C N 1
ATOM 1583 C CA . ASP C 1 60 ? -14.52511 27.67514 26.89723 1.000 25.30595 87 ASP C CA 1
ATOM 1584 C C . ASP C 1 60 ? -13.80828 26.43490 27.39249 1.000 43.55071 87 ASP C C 1
ATOM 1585 O O . ASP C 1 60 ? -13.97544 26.03918 28.54882 1.000 32.83558 87 ASP C O 1
ATOM 1590 N N . GLY C 1 61 ? -12.97310 25.86236 26.54430 1.000 28.22178 88 GLY C N 1
ATOM 1591 C CA . GLY C 1 61 ? -12.24280 24.64577 26.87552 1.000 31.92300 88 GLY C CA 1
ATOM 1592 C C . GLY C 1 61 ? -10.75908 24.92599 26.75205 1.000 33.91091 88 GLY C C 1
ATOM 1593 O O . GLY C 1 61 ? -10.33154 25.56511 25.80976 1.000 35.73733 88 GLY C O 1
ATOM 1594 N N . TYR C 1 62 ? -9.97809 24.47041 27.73200 1.000 27.05885 89 TYR C N 1
ATOM 1595 C CA . TYR C 1 62 ? -8.53436 24.68028 27.72040 1.000 25.95016 89 TYR C CA 1
ATOM 1596 C C . TYR C 1 62 ? -7.79146 23.36198 27.84375 1.000 35.02464 89 TYR C C 1
ATOM 1597 O O . TYR C 1 62 ? -8.15489 22.52186 28.67397 1.000 32.17253 89 TYR C O 1
ATOM 1606 N N . GLY C 1 63 ? -6.69931 23.20389 27.09298 1.000 34.79834 90 GLY C N 1
ATOM 1607 C CA . GLY C 1 63 ? -5.96652 21.93926 27.14145 1.000 39.49682 90 GLY C CA 1
ATOM 1608 C C . GLY C 1 63 ? -4.62757 22.07535 26.45400 1.000 37.98080 90 GLY C C 1
ATOM 1609 O O . GLY C 1 63 ? -4.28135 23.14949 25.95643 1.000 40.10593 90 GLY C O 1
ATOM 1610 N N . LYS C 1 64 ? -3.86965 20.96251 26.41804 1.000 35.41249 91 LYS C N 1
ATOM 1611 C CA . LYS C 1 64 ? -2.49796 20.93748 25.87554 1.000 36.23198 91 LYS C CA 1
ATOM 1612 C C . LYS C 1 64 ? -2.26939 19.79547 24.88980 1.000 39.49430 91 LYS C C 1
ATOM 1613 O O . LYS C 1 64 ? -1.32228 19.01496 25.02253 1.000 43.71110 91 LYS C O 1
ATOM 1617 N N . PRO C 1 65 ? -3.03967 19.74944 23.81582 1.000 40.20507 92 PRO C N 1
ATOM 1618 C CA . PRO C 1 65 ? -4.08222 20.71484 23.45954 1.000 39.32160 92 PRO C CA 1
ATOM 1619 C C . PRO C 1 65 ? -5.50492 20.28596 23.77303 1.000 36.53007 92 PRO C C 1
ATOM 1620 O O . PRO C 1 65 ? -5.70509 19.10275 24.04822 1.000 35.85675 92 PRO C O 1
ATOM 1624 N N . ALA C 1 66 ? -6.44159 21.24019 23.77042 1.000 30.61901 93 ALA C N 1
ATOM 1625 C CA . ALA C 1 66 ? -7.85286 20.91638 23.71181 1.000 29.51389 93 ALA C CA 1
ATOM 1626 C C . ALA C 1 66 ? -8.14934 20.40443 22.28894 1.000 39.59271 93 ALA C C 1
ATOM 1627 O O . ALA C 1 66 ? -7.45906 20.78277 21.33080 1.000 32.03029 93 ALA C O 1
ATOM 1629 N N . THR C 1 67 ? -9.16055 19.53613 22.14266 1.000 30.42653 94 THR C N 1
ATOM 1630 C CA . THR C 1 67 ? -9.45893 18.97993 20.81598 1.000 29.77739 94 THR C CA 1
ATOM 1631 C C . THR C 1 67 ? -10.92147 19.17245 20.45074 1.000 29.72172 94 THR C C 1
ATOM 1632 O O . THR C 1 67 ? -11.80795 19.37569 21.29202 1.000 25.53626 94 THR C O 1
ATOM 1636 N N . PHE C 1 68 ? -11.16915 19.05310 19.14794 1.000 29.88426 95 PHE C N 1
ATOM 1637 C CA . PHE C 1 68 ? -12.46533 19.34746 18.56959 1.000 29.24244 95 PHE C CA 1
ATOM 1638 C C . PHE C 1 68 ? -12.74860 18.30665 17.50028 1.000 26.60719 95 PHE C C 1
ATOM 1639 O O . PHE C 1 68 ? -11.82928 17.93068 16.76401 1.000 25.86053 95 PHE C O 1
ATOM 1647 N N . TYR C 1 69 ? -13.98976 17.82082 17.45602 1.000 25.81569 96 TYR C N 1
ATOM 1648 C CA . TYR C 1 69 ? -14.44649 16.91035 16.39460 1.000 29.61537 96 TYR C CA 1
ATOM 1649 C C . TYR C 1 69 ? -15.87379 17.25595 15.99636 1.000 31.29262 96 TYR C C 1
ATOM 1650 O O . TYR C 1 69 ? -16.71445 17.60317 16.84913 1.000 25.89958 96 TYR C O 1
ATOM 1659 N N . GLN C 1 70 ? -16.18503 17.10188 14.70331 1.000 24.04067 97 GLN C N 1
ATOM 1660 C CA . GLN C 1 70 ? -17.58351 17.11212 14.32663 1.000 20.35168 97 GLN C CA 1
ATOM 1661 C C . GLN C 1 70 ? -17.70514 16.31838 13.01828 1.000 24.54505 97 GLN C C 1
ATOM 1662 O O . GLN C 1 70 ? -16.82401 16.40981 12.17738 1.000 26.76652 97 GLN C O 1
ATOM 1668 N N . MET C 1 71 ? -18.76718 15.56238 12.86929 1.000 22.78653 98 MET C N 1
ATOM 1669 C CA . MET C 1 71 ? -19.06852 14.97239 11.54205 1.000 28.63628 98 MET C CA 1
ATOM 1670 C C . MET C 1 71 ? -19.79715 15.98577 10.67240 1.000 28.70081 98 MET C C 1
ATOM 1671 O O . MET C 1 71 ? -20.70113 16.68154 11.13453 1.000 28.62405 98 MET C O 1
ATOM 1676 N N . GLN C 1 72 ? -19.47160 16.01843 9.37447 1.000 26.95433 99 GLN C N 1
ATOM 1677 C CA . GLN C 1 72 ? -20.16259 16.92028 8.47454 1.000 26.19674 99 GLN C CA 1
ATOM 1678 C C . GLN C 1 72 ? -21.17301 16.14259 7.64051 1.000 26.66464 99 GLN C C 1
ATOM 1679 O O . GLN C 1 72 ? -21.06286 14.91944 7.50013 1.000 26.32376 99 GLN C O 1
ATOM 1685 N N . ASP C 1 73 ? -22.19054 16.87122 7.15576 1.000 26.10891 100 ASP C N 1
ATOM 1686 C CA . ASP C 1 73 ? -23.21551 16.25510 6.32336 1.000 30.83747 100 ASP C CA 1
ATOM 1687 C C . ASP C 1 73 ? -22.59330 15.57778 5.12788 1.000 36.14287 100 ASP C C 1
ATOM 1688 O O . ASP C 1 73 ? -23.15102 14.59808 4.60257 1.000 33.27820 100 ASP C O 1
ATOM 1693 N N . ASN C 1 74 ? -21.46153 16.08661 4.67383 1.000 28.99930 101 ASN C N 1
ATOM 1694 C CA . ASN C 1 74 ? -20.88809 15.47302 3.45407 1.000 32.13234 101 ASN C CA 1
ATOM 1695 C C . ASN C 1 74 ? -20.14286 14.19509 3.77982 1.000 35.68688 101 ASN C C 1
ATOM 1696 O O . ASN C 1 74 ? -19.49752 13.62625 2.89820 1.000 31.36993 101 ASN C O 1
ATOM 1701 N N . GLY C 1 75 ? -20.16318 13.77373 5.05225 1.000 32.16378 102 GLY C N 1
ATOM 1702 C CA . GLY C 1 75 ? -19.55214 12.53235 5.45624 1.000 34.66499 102 GLY C CA 1
ATOM 1703 C C . GLY C 1 75 ? -18.08985 12.62537 5.84375 1.000 32.90300 102 GLY C C 1
ATOM 1704 O O . GLY C 1 75 ? -17.51327 11.61130 6.28650 1.000 36.21662 102 GLY C O 1
ATOM 1705 N N . LYS C 1 76 ? -17.45745 13.78388 5.68051 1.000 28.45654 103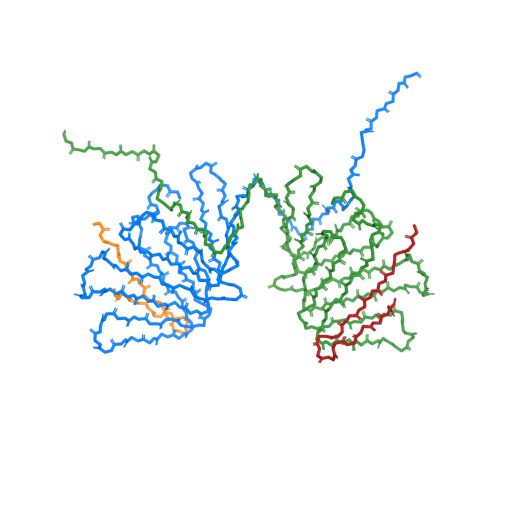 LYS C N 1
ATOM 1706 C CA . LYS C 1 76 ? -16.06726 13.92530 6.10148 1.000 26.38708 103 LYS C CA 1
ATOM 1707 C C . LYS C 1 76 ? -15.99689 14.51063 7.50196 1.000 30.27319 103 LYS C C 1
ATOM 1708 O O . LYS C 1 76 ? -16.39482 15.67447 7.69952 1.000 28.01180 103 LYS C O 1
ATOM 1714 N N . PRO C 1 77 ? -15.38453 13.82582 8.44955 1.000 26.83298 104 PRO C N 1
ATOM 1715 C CA . PRO C 1 77 ? -15.22868 14.44185 9.77738 1.000 31.07410 104 PRO C CA 1
ATOM 1716 C C . PRO C 1 77 ? -14.22343 15.59046 9.71610 1.000 34.70537 104 PRO C C 1
ATOM 1717 O O . PRO C 1 77 ? -13.29871 15.60929 8.89018 1.000 30.04654 104 PRO C O 1
ATOM 1721 N N . VAL C 1 78 ? -14.40347 16.54618 10.62800 1.000 28.02314 105 VAL C N 1
ATOM 1722 C CA . VAL C 1 78 ? -13.51079 17.67651 10.81611 1.000 25.13467 105 VAL C CA 1
ATOM 1723 C C . VAL C 1 78 ? -12.94974 17.51463 12.22449 1.000 26.27564 105 VAL C C 1
ATOM 1724 O O . VAL C 1 78 ? -13.70221 17.15837 13.14163 1.000 31.17841 105 VAL C O 1
ATOM 1728 N N . GLU C 1 79 ? -11.64273 17.67044 12.36787 1.000 28.41030 106 GLU C N 1
ATOM 1729 C CA . GLU C 1 79 ? -10.95726 17.44171 13.65826 1.000 30.82221 106 GLU C CA 1
ATOM 1730 C C . GLU C 1 79 ? -9.97390 18.58054 13.84025 1.000 35.60604 106 GLU C C 1
ATOM 1731 O O . GLU C 1 79 ? -9.32520 18.99963 12.88304 1.000 31.72685 106 GLU C O 1
ATOM 1737 N N . GLY C 1 80 ? -9.80677 19.06567 15.05867 1.000 29.54307 107 GLY C N 1
ATOM 1738 C CA . GLY C 1 80 ? -8.71104 19.98364 15.21890 1.000 26.50299 107 GLY C CA 1
ATOM 1739 C C . GLY C 1 80 ? -8.30287 20.07076 16.66638 1.000 27.56624 107 GLY C C 1
ATOM 1740 O O . GLY C 1 80 ? -8.80294 19.32546 17.51622 1.000 28.02016 107 GLY C O 1
ATOM 1741 N N . HIS C 1 81 ? -7.32565 20.94130 16.90776 1.000 28.49402 108 HIS C N 1
ATOM 1742 C CA . HIS C 1 81 ? -6.81647 21.13935 18.26808 1.000 30.39326 108 HIS C CA 1
ATOM 1743 C C . HIS C 1 81 ? -6.24972 22.53722 18.39932 1.000 35.28146 108 HIS C C 1
ATOM 1744 O O . HIS C 1 81 ? -5.84409 23.16571 17.41775 1.000 35.12670 108 HIS C O 1
ATOM 1751 N N . ALA C 1 82 ? -6.23161 23.03235 19.63055 1.000 32.75790 109 ALA C N 1
ATOM 1752 C CA . ALA C 1 82 ? -5.69146 24.35244 19.93098 1.000 30.76980 109 ALA C CA 1
ATOM 1753 C C . ALA C 1 82 ? -5.56876 24.41084 21.44505 1.000 34.08223 109 ALA C C 1
ATOM 1754 O O . ALA C 1 82 ? -6.15319 23.58066 22.14613 1.000 33.13920 109 ALA C O 1
ATOM 1756 N N . SER C 1 83 ? -4.85706 25.43017 21.93558 1.000 36.92190 110 SER C N 1
ATOM 1757 C CA . SER C 1 83 ? -4.82650 25.65853 23.40187 1.000 36.32537 110 SER C CA 1
ATOM 1758 C C . SER C 1 83 ? -6.20855 25.94949 23.98581 1.000 42.67002 110 SER C C 1
ATOM 1759 O O . SER C 1 83 ? -6.49612 25.57253 25.13678 1.000 38.29149 110 SER C O 1
ATOM 1762 N N . GLN C 1 84 ? -7.07146 26.63606 23.24059 1.000 36.96123 111 GLN C N 1
ATOM 1763 C CA . GLN C 1 84 ? -8.39197 26.95809 23.75850 1.000 31.80136 111 GLN C CA 1
ATOM 1764 C C . GLN C 1 84 ? -9.44164 26.74190 22.69371 1.000 30.41987 111 GLN C C 1
ATOM 1765 O O . GLN C 1 84 ? -9.17147 26.98560 21.50756 1.000 35.89044 111 GLN C O 1
ATOM 1771 N N . MET C 1 85 ? -10.62914 26.33021 23.13676 1.000 31.54870 112 MET C N 1
ATOM 1772 C CA . MET C 1 85 ? -11.81263 26.17674 22.29447 1.000 29.07216 112 MET C CA 1
ATOM 1773 C C . MET C 1 85 ? -12.83793 27.13538 22.88103 1.000 42.02444 112 MET C C 1
ATOM 1774 O O . MET C 1 85 ? -13.00351 27.18414 24.11625 1.000 35.28693 112 MET C O 1
ATOM 1779 N N . HIS C 1 86 ? -13.47679 27.93191 22.02635 1.000 30.67261 113 HIS C N 1
ATOM 1780 C CA . HIS C 1 86 ? -14.46575 28.94463 22.42974 1.000 33.10412 113 HIS C CA 1
ATOM 1781 C C . HIS C 1 86 ? -15.72667 28.71963 21.61822 1.000 39.06535 113 HIS C C 1
ATOM 1782 O O . HIS C 1 86 ? -15.67908 28.78937 20.39080 1.000 36.73383 113 HIS C O 1
ATOM 1789 N N . TYR C 1 87 ? -16.83468 28.44447 22.29492 1.000 30.01187 114 TYR C N 1
ATOM 1790 C CA . TYR C 1 87 ? -18.09311 28.08559 21.64523 1.000 32.55189 114 TYR C CA 1
ATOM 1791 C C . TYR C 1 87 ? -19.21862 28.88128 22.30679 1.000 29.63485 1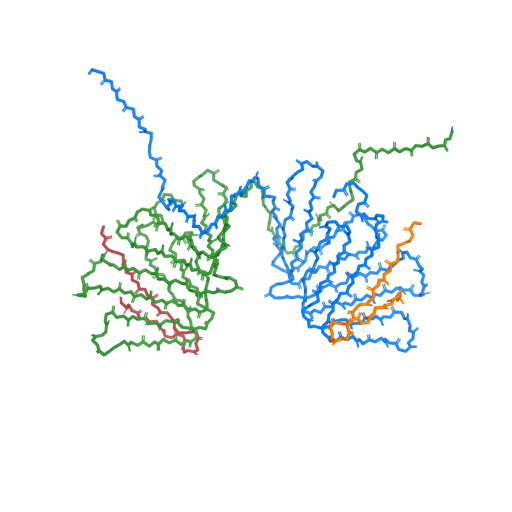14 TYR C C 1
ATOM 1792 O O . TYR C 1 87 ? -19.70747 28.54128 23.40484 1.000 32.13283 114 TYR C O 1
ATOM 1801 N N . GLU C 1 88 ? -19.57935 29.98096 21.66913 1.000 28.90887 115 GLU C N 1
ATOM 1802 C CA . GLU C 1 88 ? -20.72461 30.78637 22.06831 1.000 33.36823 115 GLU C CA 1
ATOM 1803 C C . GLU C 1 88 ? -21.98406 30.19601 21.43630 1.000 43.07659 115 GLU C C 1
ATOM 1804 O O . GLU C 1 88 ? -22.12972 30.20036 20.21484 1.000 35.34799 115 GLU C O 1
ATOM 1810 N N . LEU C 1 89 ? -22.89385 29.67021 22.27284 1.000 31.34025 116 LEU C N 1
ATOM 1811 C CA . LEU C 1 89 ? -23.98459 28.84552 21.72521 1.000 36.08178 116 LEU C CA 1
ATOM 1812 C C . LEU C 1 89 ? -24.87879 29.63857 20.76634 1.000 44.55424 116 LEU C C 1
ATOM 1813 O O . LEU C 1 89 ? -25.41169 29.06676 19.81198 1.000 40.68620 116 LEU C O 1
ATOM 1818 N N . ALA C 1 90 ? -25.09157 30.93926 21.02149 1.000 33.57539 117 ALA C N 1
ATOM 1819 C CA . ALA C 1 90 ? -25.94973 31.74972 20.15796 1.000 34.41351 117 ALA C CA 1
ATOM 1820 C C . ALA C 1 90 ? -25.35789 31.92171 18.77156 1.000 37.55668 117 ALA C C 1
ATOM 1821 O O . ALA C 1 90 ? -26.06499 32.35026 17.84616 1.000 39.01598 117 ALA C O 1
ATOM 1823 N N A LYS C 1 91 ? -24.07713 31.64342 18.59623 0.320 34.61794 118 LYS C N 1
ATOM 1824 N N B LYS C 1 91 ? -24.09252 31.59105 18.60347 0.680 34.18473 118 LYS C N 1
ATOM 1825 C CA A LYS C 1 91 ? -23.45957 31.82653 17.29146 0.320 42.78539 118 LYS C CA 1
ATOM 1826 C CA B LYS C 1 91 ? -23.43919 31.78144 17.31861 0.680 43.03178 118 LYS C CA 1
ATOM 1827 C C A LYS C 1 91 ? -23.33643 30.48779 16.56905 0.320 35.29198 118 LYS C C 1
ATOM 1828 C C B LYS C 1 91 ? -23.37572 30.46305 16.55270 0.680 35.13741 118 LYS C C 1
ATOM 1829 O O A LYS C 1 91 ? -23.57811 29.41789 17.12796 0.320 38.09899 118 LYS C O 1
ATOM 1830 O O B LYS C 1 91 ? -23.71404 29.39124 17.05255 0.680 37.51865 118 LYS C O 1
ATOM 1841 N N . ASP C 1 92 ? -23.00052 30.55534 15.28464 1.000 39.43500 119 ASP C N 1
ATOM 1842 C CA . ASP C 1 92 ? -22.99949 29.34017 14.48515 1.000 48.30698 119 ASP C CA 1
ATOM 1843 C C . ASP C 1 92 ? -21.61652 28.70042 14.37275 1.000 42.03126 119 ASP C C 1
ATOM 1844 O O . ASP C 1 92 ? -21.43045 27.83891 13.51055 1.000 40.46519 119 ASP C O 1
ATOM 1846 N N . PHE C 1 93 ? -20.65459 29.07350 15.23045 1.000 41.65162 120 PHE C N 1
ATOM 1847 C CA . PHE C 1 93 ? -19.27019 28.69231 14.98863 1.000 37.83866 120 PHE C CA 1
ATOM 1848 C C . PHE C 1 93 ? -18.49267 28.57112 16.28183 1.000 35.01235 120 PHE C C 1
ATOM 1849 O O . PHE C 1 93 ? -18.86447 29.13575 17.31538 1.000 35.20698 120 PHE C O 1
ATOM 1857 N N A VAL C 1 94 ? -17.39182 27.81683 16.20768 0.392 31.64274 121 VAL C N 1
ATOM 1858 N N B VAL C 1 94 ? -17.38201 27.85191 16.19524 0.608 31.47238 121 VAL C N 1
ATOM 1859 C CA A VAL C 1 94 ? -16.4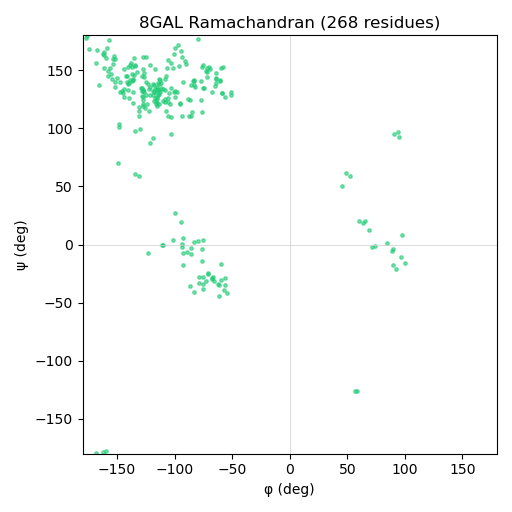2947 27.66013 17.30060 0.392 30.49300 121 VAL C CA 1
ATOM 1860 C CA B VAL C 1 94 ? -16.44986 27.72516 17.30705 0.608 30.54617 121 VAL C CA 1
ATOM 1861 C C A VAL C 1 94 ? -15.13075 28.3613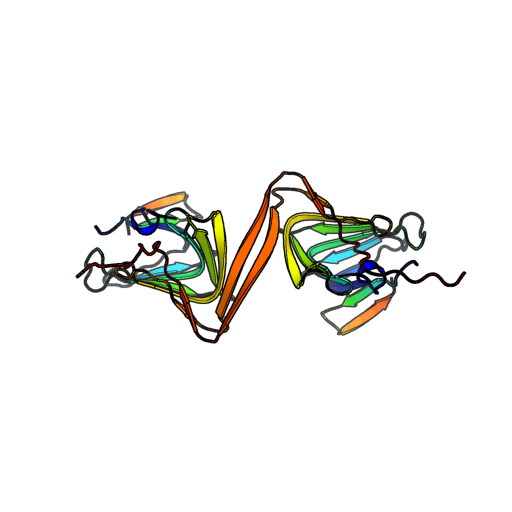1 16.91327 0.392 36.96128 121 VAL C C 1
ATOM 1862 C C B VAL C 1 94 ? -15.14858 28.41344 16.91209 0.608 37.12998 121 VAL C C 1
ATOM 1863 O O A VAL C 1 94 ? -14.82078 28.52965 15.72551 0.392 32.28270 121 VAL C O 1
ATOM 1864 O O B VAL C 1 94 ? -14.85451 28.63770 15.72806 0.608 32.20618 121 VAL C O 1
ATOM 1871 N N . VAL C 1 95 ? -14.37258 28.80224 17.91918 1.000 29.57151 122 VAL C N 1
ATOM 1872 C CA . VAL C 1 95 ? -13.11318 29.49468 17.68637 1.000 28.94880 122 VAL C CA 1
ATOM 1873 C C . VAL C 1 95 ? -12.01593 28.71226 18.37541 1.000 37.95347 122 VAL C C 1
ATOM 1874 O O . VAL C 1 95 ? -12.07386 28.49155 19.59393 1.000 34.07801 122 VAL C O 1
ATOM 1878 N N . LEU C 1 96 ? -11.01005 28.32568 17.60639 1.000 33.39116 123 LEU C N 1
ATOM 1879 C CA . LEU C 1 96 ? -9.79376 27.69389 18.10217 1.000 37.55310 123 LEU C CA 1
ATOM 1880 C C . LEU C 1 96 ? -8.71167 28.75246 18.23561 1.000 41.11821 123 LEU C C 1
ATOM 1881 O O . LEU C 1 96 ? -8.51574 29.56486 17.32948 1.000 37.60834 123 LEU C O 1
ATOM 1886 N N . THR C 1 97 ? -8.02833 28.80429 19.37876 1.000 36.81419 124 THR C N 1
ATOM 1887 C CA . THR C 1 97 ? -6.94818 29.78109 19.49110 1.000 40.05476 124 THR C CA 1
ATOM 1888 C C . THR C 1 97 ? -5.74643 29.16720 20.19131 1.000 44.78717 124 THR C C 1
ATOM 1889 O O . THR C 1 97 ? -5.91329 28.42563 21.17965 1.000 41.27703 124 THR C O 1
ATOM 1893 N N . GLY C 1 98 ? -4.55527 29.53483 19.70295 1.000 36.31288 125 GLY C N 1
ATOM 1894 C CA . GLY C 1 98 ? -3.29522 29.08370 20.27382 1.000 35.96548 125 GLY C CA 1
ATOM 1895 C C . GLY C 1 98 ? -2.74987 27.86117 19.58011 1.000 40.28214 125 GLY C C 1
ATOM 1896 O O . GLY C 1 98 ? -3.15340 26.74106 19.90384 1.000 39.72599 125 GLY C O 1
ATOM 1897 N N . ASN C 1 99 ? -1.83285 28.06133 18.62547 1.000 37.61725 126 ASN C N 1
ATOM 1898 C CA . ASN C 1 99 ? -1.31522 27.00135 17.76179 1.000 46.78101 126 ASN C CA 1
ATOM 1899 C C . ASN C 1 99 ? -2.45397 26.13143 17.22339 1.000 37.75965 126 ASN C C 1
ATOM 1900 O O . ASN C 1 99 ? -2.44539 24.90301 17.31700 1.000 43.27098 126 ASN C O 1
ATOM 1905 N N . ALA C 1 100 ? -3.45756 26.79905 16.68228 1.000 35.69614 127 ALA C N 1
ATOM 1906 C CA . ALA C 1 100 ? -4.65275 26.09565 16.23324 1.000 33.31453 127 ALA C CA 1
ATOM 1907 C C . ALA C 1 100 ? -4.38331 25.29649 14.95576 1.000 38.94298 127 ALA C C 1
ATOM 1908 O O . ALA C 1 100 ? -3.57907 25.68155 14.10478 1.000 38.30314 127 ALA C O 1
ATOM 1910 N N . TYR C 1 101 ? -5.10089 24.18746 14.82481 1.000 33.65254 128 TYR C N 1
ATOM 1911 C CA . TYR C 1 101 ? -4.94914 23.27293 13.70882 1.000 33.29076 128 TYR C CA 1
ATOM 1912 C C . TYR C 1 101 ? -6.31998 22.66327 13.43373 1.000 31.39318 128 TYR C C 1
ATOM 1913 O O . TYR C 1 101 ? -7.05335 22.30717 14.35646 1.000 31.66003 128 TYR C O 1
ATOM 1922 N N . LEU C 1 102 ? -6.64653 22.52089 12.15876 1.000 33.43911 129 LEU C N 1
ATOM 1923 C CA . LEU C 1 102 ? -7.92728 21.95501 11.74742 1.000 36.34365 129 LEU C CA 1
ATOM 1924 C C . LEU C 1 102 ? -7.72989 21.12149 10.47959 1.000 33.38095 129 LEU C C 1
ATOM 1925 O O . LEU C 1 102 ? -7.08110 21.58719 9.53096 1.000 40.10185 129 LEU C O 1
ATOM 1930 N N . GLN C 1 103 ? -8.30252 19.91385 10.43971 1.000 36.41184 130 GLN C N 1
ATOM 1931 C CA . GLN C 1 103 ? -8.14265 19.01827 9.26998 1.000 32.38096 130 GLN C CA 1
ATOM 1932 C C . GLN C 1 103 ? -9.45290 18.34529 8.89739 1.000 32.37345 130 GLN C C 1
ATOM 1933 O O . GLN C 1 103 ? -10.36500 18.20210 9.70110 1.000 31.06207 130 GLN C O 1
ATOM 1939 N N . GLN C 1 104 ? -9.55664 17.94142 7.62967 1.000 32.67418 131 GLN C N 1
ATOM 1940 C CA . GLN C 1 104 ? -10.68698 17.17945 7.14594 1.000 32.85245 131 GLN C CA 1
ATOM 1941 C C . GLN C 1 104 ? -10.25726 15.76689 6.77895 1.000 42.66975 131 GLN C C 1
ATOM 1942 O O . GLN C 1 104 ? -9.18496 15.57225 6.19217 1.000 35.97431 131 GLN C O 1
ATOM 1948 N N . VAL C 1 105 ? -11.12107 14.79504 7.07350 1.000 33.64589 132 VAL C N 1
ATOM 1949 C CA . VAL C 1 105 ? -10.81092 13.37823 6.91838 1.000 33.79572 132 VAL C CA 1
ATOM 1950 C C . VAL C 1 105 ? -11.71834 12.78265 5.84936 1.000 42.31240 132 VAL C C 1
ATOM 1951 O O . VAL C 1 105 ? -12.93896 12.94464 5.89413 1.000 39.91614 132 VAL C O 1
ATOM 1955 N N . ASP C 1 106 ? -11.13354 12.14826 4.83269 1.000 48.03799 133 ASP C N 1
ATOM 1956 C CA . ASP C 1 106 ? -11.94652 11.81518 3.65849 1.000 48.08456 133 ASP C CA 1
ATOM 1957 C C . ASP C 1 106 ? -12.20678 10.33163 3.50293 1.000 49.24156 133 ASP C C 1
ATOM 1958 O O . ASP C 1 106 ? -12.90381 9.92924 2.56209 1.000 60.02728 133 ASP C O 1
ATOM 1963 N N . SER C 1 107 ? -11.68123 9.51329 4.40899 1.000 48.54011 134 SER C N 1
ATOM 1964 C CA . SER C 1 107 ? -11.80512 8.07012 4.32198 1.000 38.87550 134 SER C CA 1
ATOM 1965 C C . SER C 1 107 ? -11.39642 7.56871 5.68914 1.000 55.29941 134 SER C C 1
ATOM 1966 O O . SER C 1 107 ? -10.43255 8.10724 6.25222 1.000 45.15299 134 SER C O 1
ATOM 1969 N N . ASN C 1 108 ? -12.14411 6.59587 6.23139 1.000 37.90456 135 ASN C N 1
ATOM 1970 C CA . ASN C 1 108 ? -11.85550 6.09422 7.58150 1.000 39.90694 135 ASN C CA 1
ATOM 1971 C C . ASN C 1 108 ? -12.51082 4.73282 7.78764 1.000 43.67390 135 ASN C C 1
ATOM 1972 O O . ASN C 1 108 ? -13.52393 4.41090 7.16547 1.000 50.78511 135 ASN C O 1
ATOM 1977 N N . ILE C 1 109 ? -11.90548 3.92702 8.65260 1.000 37.07416 136 ILE C N 1
ATOM 1978 C CA . ILE C 1 109 ? -12.32648 2.55271 8.87882 1.000 43.69885 136 ILE C CA 1
ATOM 1979 C C . ILE C 1 109 ? -12.24300 2.29915 10.38513 1.000 44.68964 136 ILE C C 1
ATOM 1980 O O . ILE C 1 109 ? -11.52298 2.99336 11.10597 1.000 37.66650 136 ILE C O 1
ATOM 1985 N N . LYS C 1 110 ? -13.04210 1.34500 10.85792 1.000 43.50732 137 LYS C N 1
ATOM 1986 C CA . LYS C 1 110 ? -13.18180 0.99649 12.26784 1.000 51.15617 137 LYS C CA 1
ATOM 1987 C C . LYS C 1 110 ? -13.25989 -0.52338 12.36261 1.000 52.03810 137 LYS C C 1
ATOM 1988 O O . LYS C 1 110 ? -13.92922 -1.14748 11.53226 1.000 50.43755 137 LYS C O 1
ATOM 1994 N N . GLY C 1 111 ? -12.59775 -1.12592 13.35650 1.000 41.73036 138 GLY C N 1
ATOM 1995 C CA . GLY C 1 111 ? -12.82816 -2.54938 13.62316 1.000 43.23392 138 GLY C CA 1
ATOM 1996 C C . GLY C 1 111 ? -12.04580 -3.04069 14.82592 1.000 48.64546 138 GLY C C 1
ATOM 1997 O O . GLY C 1 111 ? -11.29484 -2.29020 15.44675 1.000 42.60900 138 GLY C O 1
ATOM 1998 N N . ASP C 1 112 ? -12.25304 -4.32928 15.16226 1.000 44.86090 139 ASP C N 1
ATOM 1999 C CA . ASP C 1 112 ? -11.40866 -4.95870 16.18211 1.000 51.06834 139 ASP C CA 1
ATOM 2000 C C . ASP C 1 112 ? -9.97863 -5.11660 15.69995 1.000 46.53614 139 ASP C C 1
ATOM 2001 O O . ASP C 1 112 ? -9.04054 -5.11493 16.51195 1.000 42.76553 139 ASP C O 1
ATOM 2006 N N . LYS C 1 113 ? -9.79286 -5.26579 14.39674 1.000 39.22465 140 LYS C N 1
ATOM 2007 C CA . LYS C 1 113 ? -8.46938 -5.46543 13.84013 1.000 40.18760 140 LYS C CA 1
ATOM 2008 C C . LYS C 1 113 ? -8.44285 -4.75665 12.49142 1.000 37.12963 140 LYS C C 1
ATOM 2009 O O . LYS C 1 113 ? -9.37385 -4.91383 11.70499 1.000 38.83125 140 LYS C O 1
ATOM 2015 N N . ILE C 1 114 ? -7.41131 -3.94126 12.25523 1.000 35.44424 141 ILE C N 1
ATOM 2016 C CA . ILE C 1 114 ? -7.22060 -3.28164 10.96709 1.000 35.59378 141 ILE C CA 1
ATOM 2017 C C . ILE C 1 114 ? -5.80149 -3.55792 10.54024 1.000 34.15747 141 ILE C C 1
ATOM 2018 O O . ILE C 1 114 ? -4.87641 -3.43469 11.35386 1.000 35.64549 141 ILE C O 1
ATOM 2023 N N . THR C 1 115 ? -5.61297 -3.92835 9.28434 1.000 38.27678 142 THR C N 1
ATOM 2024 C CA . THR C 1 115 ? -4.29074 -4.15821 8.73170 1.000 39.50891 142 THR C CA 1
ATOM 2025 C C . THR C 1 115 ? -4.01998 -3.09388 7.68251 1.000 39.44470 142 THR C C 1
ATOM 2026 O O . THR C 1 115 ? -4.84229 -2.89868 6.77904 1.000 36.35751 142 THR C O 1
ATOM 2030 N N . TYR C 1 116 ? -2.86554 -2.42969 7.79170 1.000 33.97443 143 TYR C N 1
ATOM 2031 C CA . TYR C 1 116 ? -2.54624 -1.28570 6.94237 1.000 35.60910 143 TYR C CA 1
ATOM 2032 C C . TYR C 1 116 ? -1.18538 -1.50624 6.28978 1.000 35.17164 143 TYR C C 1
ATOM 2033 O O . TYR C 1 116 ? -0.19804 -1.77642 6.97279 1.000 34.23060 143 TYR C O 1
ATOM 2042 N N . LEU C 1 117 ? -1.12754 -1.39613 4.96619 1.000 35.01552 144 LEU C N 1
ATOM 2043 C CA . LEU C 1 117 ? 0.12428 -1.61192 4.23101 1.000 33.19549 144 LEU C CA 1
ATOM 2044 C C . LEU C 1 117 ? 1.04039 -0.40364 4.37512 1.000 31.72613 144 LEU C C 1
ATOM 2045 O O . LEU C 1 117 ? 0.69462 0.69246 3.92792 1.000 34.05449 144 LEU C O 1
ATOM 2050 N N . VAL C 1 118 ? 2.19086 -0.57735 5.04621 1.000 33.35784 145 VAL C N 1
ATOM 2051 C CA . VAL C 1 118 ? 3.14180 0.52301 5.26629 1.000 30.89682 145 VAL C CA 1
ATOM 2052 C C . VAL C 1 118 ? 4.21414 0.59587 4.17879 1.000 35.42209 145 VAL C C 1
ATOM 2053 O O . VAL C 1 118 ? 4.97212 1.57753 4.13441 1.000 32.10080 145 VAL C O 1
ATOM 2057 N N . LYS C 1 119 ? 4.28765 -0.38287 3.26682 1.000 30.75455 146 LYS C N 1
ATOM 2058 C CA . LYS C 1 119 ? 5.38282 -0.38586 2.29948 1.000 29.99712 146 LYS C CA 1
ATOM 2059 C C . LYS C 1 119 ? 4.75409 0.00589 0.97556 1.000 36.15651 146 LYS C C 1
ATOM 2060 O O . LYS C 1 119 ? 3.88176 -0.70735 0.45899 1.000 37.32295 146 LYS C O 1
ATOM 2066 N N . GLU C 1 120 ? 5.16072 1.17009 0.47023 1.000 33.72085 147 GLU C N 1
ATOM 2067 C CA . GLU C 1 120 ? 4.82808 1.62911 -0.86991 1.000 32.63133 147 GLU C CA 1
ATOM 2068 C C . GLU C 1 120 ? 6.05035 1.50604 -1.76756 1.000 32.52978 147 GLU C C 1
ATOM 2069 O O . GLU C 1 120 ? 7.19276 1.44236 -1.31889 1.000 31.94847 147 GLU C O 1
ATOM 2075 N N . GLN C 1 121 ? 5.80527 1.46344 -3.09173 1.000 33.67599 148 GLN C N 1
ATOM 2076 C CA . GLN C 1 121 ? 6.90964 1.27963 -4.01768 1.000 36.45544 148 GLN C CA 1
ATOM 2077 C C . GLN C 1 121 ? 6.57299 2.00651 -5.32071 1.000 33.70288 148 GLN C C 1
ATOM 2078 O O . GLN C 1 121 ? 6.30313 1.41609 -6.37232 1.000 41.23771 148 GLN C O 1
ATOM 2084 N N . LYS C 1 122 ? 6.58768 3.33229 -5.25157 1.000 29.55696 149 LYS C N 1
ATOM 2085 C CA . LYS C 1 122 ? 6.11946 4.07426 -6.41267 1.000 30.74335 149 LYS C CA 1
ATOM 2086 C C . LYS C 1 122 ? 7.13108 3.99765 -7.55162 1.000 35.95906 149 LYS C C 1
ATOM 2087 O O . LYS C 1 122 ? 6.75280 4.05822 -8.73813 1.000 32.17196 149 LYS C O 1
ATOM 2093 N N . MET C 1 123 ? 8.41100 3.90596 -7.22336 1.000 32.15342 150 MET C N 1
ATOM 2094 C CA . MET C 1 123 ? 9.47259 3.76897 -8.19856 1.000 34.81875 150 MET C CA 1
ATOM 2095 C C . MET C 1 123 ? 10.38474 2.66323 -7.68549 1.000 42.30391 150 MET C C 1
ATOM 2096 O O . MET C 1 123 ? 10.47077 2.41302 -6.46864 1.000 36.96554 150 MET C O 1
ATOM 2101 N N . GLN C 1 124 ? 11.08222 2.01316 -8.60535 1.000 38.80721 151 GLN C N 1
ATOM 2102 C CA . GLN C 1 124 ? 11.99786 0.93223 -8.25881 1.000 46.99727 151 GLN C CA 1
ATOM 2103 C C . GLN C 1 124 ? 13.10895 0.85997 -9.29155 1.000 50.21535 151 GLN C C 1
ATOM 2104 O O . GLN C 1 124 ? 12.84120 0.97330 -10.48690 1.000 43.80959 151 GLN C O 1
ATOM 2110 N N . ALA C 1 125 ? 14.35594 0.70188 -8.82700 1.000 42.55690 152 ALA C N 1
ATOM 2111 C CA . ALA C 1 125 ? 15.52046 0.61328 -9.70197 1.000 48.06714 152 ALA C CA 1
ATOM 2112 C C . ALA C 1 125 ? 16.04158 -0.81150 -9.70299 1.000 54.62089 152 ALA C C 1
ATOM 2113 O O . ALA C 1 125 ? 16.02107 -1.48794 -8.66720 1.000 48.21146 152 ALA C O 1
ATOM 2115 N N . PHE C 1 126 ? 16.48655 -1.26600 -10.86775 1.000 52.08594 153 PHE C N 1
ATOM 2116 C CA . PHE C 1 126 ? 17.04353 -2.60044 -11.04251 1.000 62.03616 153 PHE C CA 1
ATOM 2117 C C . PHE C 1 126 ? 18.35674 -2.46672 -11.78490 1.000 59.02858 153 PHE C C 1
ATOM 2118 O O . PHE C 1 126 ? 18.39328 -1.95864 -12.90791 1.000 59.92587 153 PHE C O 1
ATOM 2126 N N . SER C 1 127 ? 19.43988 -2.89231 -11.14308 1.000 69.98449 154 SER C N 1
ATOM 2127 C CA . SER C 1 127 ? 20.76334 -2.88678 -11.75610 1.000 82.21625 154 SER C CA 1
ATOM 2128 C C . SER C 1 127 ? 21.04832 -4.33535 -12.14050 1.000 91.88171 154 SER C C 1
ATOM 2129 O O . SER C 1 127 ? 21.48459 -5.14477 -11.32128 1.000 80.65274 154 SER C O 1
ATOM 2132 N N . ASP C 1 128 ? 20.76060 -4.66372 -13.39817 1.000 88.23901 155 ASP C N 1
ATOM 2133 C CA . ASP C 1 128 ? 20.78884 -6.04371 -13.86809 1.000 89.80294 155 ASP C CA 1
ATOM 2134 C C . ASP C 1 128 ? 20.84306 -6.11708 -15.39338 1.000 89.62286 155 ASP C C 1
ATOM 2135 O O . ASP C 1 128 ? 21.19354 -5.14488 -16.06824 1.000 91.99818 155 ASP C O 1
ATOM 2137 N N . LYS D 2 3 ? -34.10610 27.68387 19.92944 1.000 82.57541 4 LYS D N 1
ATOM 2138 C CA . LYS D 2 3 ? -34.34938 27.57600 21.36540 1.000 74.09789 4 LYS D CA 1
ATOM 2139 C C . LYS D 2 3 ? -33.05395 27.25596 22.10516 1.000 64.57981 4 LYS D C 1
ATOM 2140 O O . LYS D 2 3 ? -32.14323 26.65959 21.52962 1.000 70.62568 4 LYS D O 1
ATOM 2142 N N . PRO D 2 4 ? -32.95790 27.68446 23.36625 1.000 54.31010 5 PRO D N 1
ATOM 2143 C CA . PRO D 2 4 ? -31.82226 27.26865 24.19731 1.000 53.32615 5 PRO D CA 1
ATOM 2144 C C . PRO D 2 4 ? -31.84913 25.76818 24.41565 1.000 41.14475 5 PRO D C 1
ATOM 2145 O O . PRO D 2 4 ? -32.90798 25.17050 24.59566 1.000 55.77337 5 PRO D O 1
ATOM 2149 N N . VAL D 2 5 ? -30.67466 25.15189 24.43192 1.000 39.32621 6 VAL D N 1
ATOM 2150 C CA . VAL D 2 5 ? -30.62934 23.70301 24.59852 1.000 33.11951 6 VAL D CA 1
ATOM 2151 C C . VAL D 2 5 ? -30.25254 23.44116 26.05086 1.000 36.95336 6 VAL D C 1
ATOM 2152 O O . VAL D 2 5 ? -29.61341 24.29113 26.68406 1.000 33.43883 6 VAL D O 1
ATOM 2156 N N . PRO D 2 6 ? -30.65873 22.32128 26.62266 1.000 36.42539 7 PRO D N 1
ATOM 2157 C CA . PRO D 2 6 ? -30.23790 22.01618 27.99869 1.000 38.67655 7 PRO D CA 1
ATOM 2158 C C . PRO D 2 6 ? -28.76652 21.63382 28.04561 1.000 35.85277 7 PRO D C 1
ATOM 2159 O O . PRO D 2 6 ? -28.19622 21.08862 27.08525 1.000 32.50405 7 PRO D O 1
ATOM 2163 N N . ILE D 2 7 ? -28.12589 21.96321 29.16206 1.000 31.02985 8 ILE D N 1
ATOM 2164 C CA . ILE D 2 7 ? -26.74951 21.52299 29.40527 1.000 27.48714 8 ILE D CA 1
ATOM 2165 C C . ILE D 2 7 ? -26.75828 20.61364 30.62871 1.000 34.08346 8 ILE D C 1
ATOM 2166 O O . ILE D 2 7 ? -27.16846 21.04830 31.70311 1.000 36.25240 8 ILE D O 1
ATOM 2171 N N . ILE D 2 8 ? -26.30774 19.37479 30.45762 1.000 29.78084 9 ILE D N 1
ATOM 2172 C CA . ILE D 2 8 ? -26.33982 18.34528 31.50444 1.000 30.83610 9 ILE D CA 1
ATOM 2173 C C . ILE D 2 8 ? -24.91761 17.96526 31.82793 1.000 33.36244 9 ILE D C 1
ATOM 2174 O O . ILE D 2 8 ? -24.15340 17.57708 30.93933 1.000 29.00547 9 ILE D O 1
ATOM 2179 N N . ALA D 2 9 ? -24.55289 18.04671 33.10318 1.000 31.98390 10 ALA D N 1
ATOM 2180 C CA . ALA D 2 9 ? -23.20667 17.67577 33.50723 1.000 32.07148 10 ALA D CA 1
ATOM 2181 C C . ALA D 2 9 ? -23.25458 16.41128 34.35551 1.000 33.50853 10 ALA D C 1
ATOM 2182 O O . ALA D 2 9 ? -24.11141 16.28788 35.24743 1.000 32.08292 10 ALA D O 1
ATOM 2184 N N . CYS D 2 10 ? -22.35543 15.47401 34.06782 1.000 28.20181 11 CYS D N 1
ATOM 2185 C CA . CYS D 2 10 ? -22.21929 14.24711 34.83624 1.000 30.03636 11 CYS D CA 1
ATOM 2186 C C . CYS D 2 10 ? -20.86003 14.23688 35.51242 1.000 38.66155 11 CYS D C 1
ATOM 2187 O O . CYS D 2 10 ? -19.84636 14.58940 34.91234 1.000 31.32956 11 CYS D O 1
ATOM 2190 N N . ASN D 2 11 ? -20.84807 13.86067 36.79206 1.000 31.09255 12 ASN D N 1
ATOM 2191 C CA . ASN D 2 11 ? -19.61196 13.67418 37.52157 1.000 31.95419 12 ASN D CA 1
ATOM 2192 C C . ASN D 2 11 ? -19.13283 12.24366 37.32293 1.000 33.02830 12 ASN D C 1
ATOM 2193 O O . ASN D 2 11 ? -19.86268 11.28389 37.57706 1.000 37.67832 12 ASN D O 1
ATOM 2198 N N . ARG D 2 12 ? -17.90013 12.11044 36.86544 1.000 33.42548 13 ARG D N 1
ATOM 2199 C CA . ARG D 2 12 ? -17.35841 10.80265 36.52751 1.000 30.95331 13 ARG D CA 1
ATOM 2200 C C . ARG D 2 12 ? -17.10452 9.96381 37.76548 1.000 40.09970 13 ARG D C 1
ATOM 2201 O O . ARG D 2 12 ? -17.12150 8.74154 37.68599 1.000 38.65260 13 ARG D O 1
ATOM 2209 N N . LYS D 2 13 ? -16.90138 10.59900 38.91611 1.000 44.80624 14 LYS D N 1
ATOM 2210 C CA . LYS D 2 13 ? -16.61717 9.82312 40.12752 1.000 42.32580 14 LYS D CA 1
ATOM 2211 C C . LYS D 2 13 ? -17.87658 9.30599 40.79056 1.000 46.81175 14 LYS D C 1
ATOM 2212 O O . LYS D 2 13 ? -17.88870 8.20000 41.34034 1.000 49.60075 14 LYS D O 1
ATOM 2218 N N . THR D 2 14 ? -18.90323 10.11952 40.83330 1.000 39.54417 15 THR D N 1
ATOM 2219 C CA . THR D 2 14 ? -20.16370 9.76645 41.48113 1.000 45.42501 15 THR D CA 1
ATOM 2220 C C . THR D 2 14 ? -21.20927 9.15181 40.56457 1.000 44.75461 15 THR D C 1
ATOM 2221 O O . THR D 2 14 ? -22.15436 8.53924 41.06482 1.000 49.04096 15 THR D O 1
ATOM 2225 N N . GLY D 2 15 ? -21.07398 9.30081 39.26229 1.000 38.08323 16 GLY D N 1
ATOM 2226 C CA . GLY D 2 15 ? -22.13773 8.95641 38.34333 1.000 41.32457 16 GLY D CA 1
ATOM 2227 C C . GLY D 2 15 ? -23.34301 9.88087 38.34304 1.000 48.55921 16 GLY D C 1
ATOM 2228 O O . GLY D 2 15 ? -24.25898 9.67184 37.54090 1.000 45.24611 16 GLY D O 1
ATOM 2229 N N . LYS D 2 16 ? -23.38370 10.90468 39.18888 1.000 38.83362 17 LYS D N 1
ATOM 2230 C CA . LYS D 2 16 ? -24.57255 11.74564 39.27404 1.000 39.18951 17 LYS D CA 1
ATOM 2231 C C . LYS D 2 16 ? -24.55886 12.81735 38.18789 1.000 36.60589 17 LYS D C 1
ATOM 2232 O O . LYS D 2 16 ? -23.51896 13.42227 37.90532 1.000 35.74463 17 LYS D O 1
ATOM 2238 N N . CYS D 2 17 ? -25.72821 13.07498 37.61418 1.000 37.30138 18 CYS D N 1
ATOM 2239 C CA . CYS D 2 17 ? -25.87997 14.08391 36.56556 1.000 35.60177 18 CYS D CA 1
ATOM 2240 C C . CYS D 2 17 ? -26.88618 15.13570 37.00441 1.000 38.12761 18 CYS D C 1
ATOM 2241 O O . CYS D 2 17 ? -27.75725 14.87887 37.84842 1.000 44.29007 18 CYS D O 1
ATOM 2244 N N . ARG D 2 18 ? -26.76020 16.33497 36.44541 1.000 37.29826 19 ARG D N 1
ATOM 2245 C CA . ARG D 2 18 ? -27.65214 17.42109 36.79276 1.000 40.08091 19 ARG D CA 1
ATOM 2246 C C . ARG D 2 18 ? -27.65799 18.42909 35.67360 1.000 38.93883 19 ARG D C 1
ATOM 2247 O O . ARG D 2 18 ? -26.64113 18.63891 35.02553 1.000 36.58860 19 ARG D O 1
ATOM 2255 N N . ARG D 2 19 ? -28.78639 19.08858 35.50581 1.000 41.33163 20 ARG D N 1
ATOM 2256 C CA . ARG D 2 19 ? -28.86385 20.17101 34.54423 1.000 41.17159 20 ARG D CA 1
ATOM 2257 C C . ARG D 2 19 ? -28.13807 21.38844 35.10450 1.000 42.47774 20 ARG D C 1
ATOM 2258 O O . ARG D 2 19 ? -28.30475 21.72476 36.27265 1.000 45.35408 20 ARG D O 1
ATOM 2266 N N . ILE D 2 20 ? -27.30992 22.04563 34.29125 1.000 41.21180 21 ILE D N 1
ATOM 2267 C CA . ILE D 2 20 ? -26.61386 23.20771 34.82798 1.000 49.19599 21 ILE D CA 1
ATOM 2268 C C . ILE D 2 20 ? -27.12597 24.46559 34.12723 1.000 61.21302 21 ILE D C 1
ATOM 2269 O O . ILE D 2 20 ? -27.73984 24.37860 33.05891 1.000 53.48046 21 ILE D O 1
#

GO terms:
  GO:0005515 protein binding (F, IPI)
  GO:0009279 cell outer membrane (C, IDA)
  GO:0030288 outer membrane-bounded periplasmic space (C, IDA)
  GO:0042597 periplasmic space (C, IDA)
  GO:0042802 identical protein binding (F, IDA)
  GO:1990351 transporter complex (C, IDA)
  GO:0017089 glycolipid transfer activity (F, IMP)
  GO:0015920 lipopolysaccharide transport (P, IMP)

Nearest PDB structures (foldseek):
  8gal-assembly1_B  TM=1.059E+00  e=5.668E-02  Murgantia histrionica
  8gal-assembly1_D  TM=9.135E-01  e=5.668E-02  Murgantia histrionica
  8gak-assembly2_B  TM=9.760E-01  e=7.828E-02  Chinavia ubica
  8gaj-assembly1_B  TM=9.285E-01  e=1.153E-01  Podisus maculiventris
  8gaj-assembly1_D  TM=9.194E-01  e=1.312E-01  Podisus maculiventris

Radius of gyration: 23.1 Å; Cα contacts (8 Å, |Δi|>4): 821; chains: 4; bounding box: 57×56×58 Å

Solvent-accessible surface area: 15904 Å² total; per-residue (Å²): 43,28,26,4,30,107,75,50,0,88,0,62,0,38,95,50,71,86,77,108,151,52,48,51,12,34,0,46,21,82,0,46,2,44,4,46,46,2,90,2,40,9,85,91,0,32,7,41,23,66,78,36,97,97,18,106,1,28,2,22,1,81,9,126,74,0,54,4,71,2,54,27,47,96,49,64,19,6,46,4,70,1,57,47,2,49,5,48,34,71,96,62,67,0,16,0,42,28,134,1,40,15,11,33,3,55,53,82,103,81,32,125,134,9,78,31,99,4,113,73,89,102,173,160,78,188,104,188,137,75,16,36,1,26,11,18,38,71,133,80,62,156,70,162,151,41,44,100,26,3,30,108,74,48,0,80,2,65,0,32,105,43,65,121,62,206,149,25,35,50,10,31,0,49,24,89,0,45,4,41,4,48,46,3,93,2,47,9,84,90,0,27,1,39,20,72,79,33,105,101,17,91,0,25,2,21,1,80,7,142,71,0,50,4,72,4,49,27,80,97,46,64,2,2,36,5,67,0,54,46,1,58,7,50,32,64,103,37,56,1,15,0,41,27,133,3,51,16,10,60,0,53,64,74,92,181,28,122,139,7,76,29,103,1,86,51,90,160,137,113,98,154,125,145,136,76,15,39,1,42,0,31,26,68,130,78,58,156,72,151,167,39